Protein AF-A0A1R1XJG7-F1 (afdb_monomer)

Solvent-accessible surface area (backbone atoms only — not comparable to full-atom values): 16082 Å² total; per-residue (Å²): 128,77,65,51,42,82,40,39,43,68,28,51,77,74,82,40,76,72,52,66,33,75,44,81,33,85,86,29,31,82,26,24,38,35,36,64,48,82,86,56,93,70,64,61,72,58,58,50,48,56,51,53,63,62,53,57,92,59,62,64,49,80,49,76,39,79,87,79,37,31,41,36,39,38,34,81,43,54,69,57,28,50,52,47,72,68,55,89,46,70,56,94,90,40,74,60,72,57,26,41,27,36,50,60,50,99,48,54,45,58,39,33,34,59,52,47,79,98,55,55,71,67,61,48,52,52,50,51,50,66,65,45,49,84,51,18,55,69,76,44,32,31,32,31,29,38,76,89,48,103,44,67,53,56,41,62,28,39,32,35,35,29,45,75,43,85,83,60,81,75,70,63,52,47,86,51,97,95,44,74,39,57,44,46,44,90,88,58,74,81,75,69,96,80,70,77,73,85,60,86,84,76,97,71,81,80,49,71,66,56,53,50,52,51,34,37,76,69,66,75,39,50,74,63,59,51,63,68,42,53,63,63,62,76,65,50,78,94,78,77,88,75,82,73,86,80,80,90,84,84,88,84,89,84,90,77,86,85,85,89,131

Nearest PDB structures (foldseek):
  5wpa-assembly1_A  TM=3.027E-01  e=6.731E-06  Homo sapiens
  3h2u-assembly1_B  TM=3.556E-01  e=3.137E-04  Homo sapiens
  5ifm-assembly5_J  TM=2.755E-01  e=5.035E-05  Homo sapiens
  7uk1-assembly1_B  TM=2.821E-01  e=9.265E-05  Homo sapiens
  6wmz-assembly2_C  TM=2.688E-01  e=1.509E-04  Homo sapiens

Organism: NCBI:txid133412

Secondary structure (DSSP, 8-state):
--SEEEEE-TTTTTTSPPPPPEEEETT--TTEEEEESTT-SS-HHHHHHHHHHHHTT--EEEEEETTTTEEEEEES-HHHHHHHHHS-EEETTEEE-EEEEEE--TTEEEEEE---TTS-HHHHHHHHHHHHTTTEEEEEEEEEEESSSS-B-SS-EEEEEEESSTT-PPPSEEEETTEEEE-EETT-----S--S---SS---PPPHHHHHHHHHHTTSS-HHHHHTTHHHHHTS-S-----------------------

Structure (mmCIF, N/CA/C/O backbone):
data_AF-A0A1R1XJG7-F1
#
_entry.id   AF-A0A1R1XJG7-F1
#
loop_
_atom_site.group_PDB
_atom_site.id
_atom_site.type_symbol
_atom_site.label_atom_id
_atom_site.label_alt_id
_atom_site.label_comp_id
_atom_site.label_asym_id
_atom_site.label_entity_id
_atom_site.label_seq_id
_atom_site.pdbx_PDB_ins_code
_atom_site.Cartn_x
_atom_site.Cartn_y
_atom_site.Cartn_z
_atom_site.occupancy
_atom_site.B_iso_or_equiv
_atom_site.auth_seq_id
_atom_site.auth_comp_id
_atom_site.auth_asym_id
_atom_site.auth_atom_id
_atom_site.pdbx_PDB_model_num
ATOM 1 N N . MET A 1 1 ? -19.808 -7.585 -4.952 1.00 47.75 1 MET A N 1
ATOM 2 C CA . MET A 1 1 ? -18.637 -7.659 -4.048 1.00 47.75 1 MET A CA 1
ATOM 3 C C . MET A 1 1 ? -17.451 -7.839 -4.960 1.00 47.75 1 MET A C 1
ATOM 5 O O . MET A 1 1 ? -17.513 -8.750 -5.776 1.00 47.75 1 MET A O 1
ATOM 9 N N . THR A 1 2 ? -16.419 -7.008 -4.881 1.00 57.19 2 THR A N 1
ATOM 10 C CA . THR A 1 2 ? -15.159 -7.359 -5.540 1.00 57.19 2 THR A CA 1
ATOM 11 C C . THR A 1 2 ? -14.616 -8.609 -4.846 1.00 57.19 2 THR A C 1
ATOM 13 O O . THR A 1 2 ? -14.458 -8.623 -3.622 1.00 57.19 2 THR A O 1
ATOM 16 N N . GLN A 1 3 ? -14.399 -9.683 -5.611 1.00 69.38 3 GLN A N 1
ATOM 17 C CA . GLN A 1 3 ? -13.772 -10.914 -5.100 1.00 69.38 3 GLN A CA 1
ATOM 18 C C . GLN A 1 3 ? -12.303 -10.672 -4.717 1.00 69.38 3 GLN A C 1
ATOM 20 O O . GLN A 1 3 ? -11.722 -11.426 -3.944 1.00 69.38 3 GLN A O 1
ATOM 25 N N . TYR A 1 4 ? -11.738 -9.572 -5.213 1.00 72.81 4 TYR A N 1
ATOM 26 C CA . TYR A 1 4 ? -10.356 -9.165 -5.046 1.00 72.81 4 TYR A CA 1
ATOM 27 C C . TYR A 1 4 ? -10.216 -7.970 -4.092 1.00 72.81 4 TYR A C 1
ATOM 29 O O . TYR A 1 4 ? -11.130 -7.152 -3.953 1.00 72.81 4 TYR A O 1
ATOM 37 N N . ARG A 1 5 ? -9.052 -7.860 -3.450 1.00 74.06 5 ARG A N 1
ATOM 38 C CA . ARG A 1 5 ? -8.607 -6.718 -2.634 1.00 74.06 5 ARG A CA 1
ATOM 39 C C . ARG A 1 5 ? -7.145 -6.391 -2.932 1.00 74.06 5 ARG A C 1
ATOM 41 O O . ARG A 1 5 ? -6.390 -7.284 -3.304 1.00 74.06 5 ARG A O 1
ATOM 48 N N . ALA A 1 6 ? -6.732 -5.142 -2.741 1.00 77.50 6 ALA A N 1
ATOM 49 C CA . ALA A 1 6 ? -5.317 -4.784 -2.801 1.00 77.50 6 ALA A CA 1
ATOM 50 C C . ALA A 1 6 ? -4.585 -5.300 -1.551 1.00 77.50 6 ALA A C 1
ATOM 52 O O . ALA A 1 6 ? -5.068 -5.119 -0.433 1.00 77.50 6 ALA A O 1
ATOM 53 N N . VAL A 1 7 ? -3.422 -5.926 -1.729 1.00 78.94 7 VAL A N 1
ATOM 54 C CA . VAL A 1 7 ? -2.575 -6.420 -0.631 1.00 78.94 7 VAL A CA 1
ATOM 55 C C . VAL A 1 7 ? -1.125 -5.984 -0.825 1.00 78.94 7 VAL A C 1
ATOM 57 O O . VAL A 1 7 ? -0.628 -5.979 -1.950 1.00 78.94 7 VAL A O 1
ATOM 60 N N . SER A 1 8 ? -0.442 -5.636 0.271 1.00 80.12 8 SER A N 1
ATOM 61 C CA . SER A 1 8 ? 1.010 -5.416 0.275 1.00 80.12 8 SER A CA 1
ATOM 62 C C . SER A 1 8 ? 1.738 -6.756 0.144 1.00 80.12 8 SER A C 1
ATOM 64 O O . SER A 1 8 ? 1.454 -7.718 0.862 1.00 80.12 8 SER A O 1
ATOM 66 N N . LEU A 1 9 ? 2.680 -6.811 -0.793 1.00 79.12 9 LEU A N 1
ATOM 67 C CA . LEU A 1 9 ? 3.483 -7.983 -1.139 1.00 79.12 9 LEU A CA 1
ATOM 68 C C . LEU A 1 9 ? 4.908 -7.898 -0.588 1.00 79.12 9 LEU A C 1
ATOM 70 O O . LEU A 1 9 ? 5.552 -8.932 -0.411 1.00 79.12 9 LEU A O 1
ATOM 74 N N . LYS A 1 10 ? 5.377 -6.674 -0.297 1.00 66.75 10 LYS A N 1
ATOM 75 C CA . LYS A 1 10 ? 6.766 -6.334 0.057 1.00 66.75 10 LYS A CA 1
ATOM 76 C C . LYS A 1 10 ? 7.358 -7.241 1.139 1.00 66.75 10 LYS A C 1
ATOM 78 O O . LYS A 1 10 ? 8.515 -7.632 1.031 1.00 66.75 10 LYS A O 1
ATOM 83 N N . ASN A 1 11 ? 6.557 -7.604 2.141 1.00 55.06 11 ASN A N 1
ATOM 84 C CA . ASN A 1 11 ? 6.981 -8.510 3.207 1.00 55.06 11 ASN A CA 1
ATOM 85 C C . ASN A 1 11 ? 6.459 -9.945 3.028 1.00 55.06 11 ASN A C 1
ATOM 87 O O . ASN A 1 11 ? 7.150 -10.882 3.407 1.00 55.06 11 ASN A O 1
ATOM 91 N N . ASN A 1 12 ? 5.267 -10.133 2.451 1.00 50.31 12 ASN A N 1
ATOM 92 C CA . ASN A 1 12 ? 4.551 -11.417 2.467 1.00 50.31 12 ASN A CA 1
ATOM 93 C C . ASN A 1 12 ? 5.251 -12.520 1.646 1.00 50.31 12 ASN A C 1
ATOM 95 O O . ASN A 1 12 ? 5.187 -13.693 1.994 1.00 50.31 12 ASN A O 1
ATOM 99 N N . ILE A 1 13 ? 5.927 -12.145 0.556 1.00 50.38 13 ILE A N 1
ATOM 100 C CA . ILE A 1 13 ? 6.532 -13.103 -0.387 1.00 50.38 13 ILE A CA 1
ATOM 101 C C . ILE A 1 13 ? 8.044 -13.299 -0.155 1.00 50.38 13 ILE A C 1
ATOM 103 O O . ILE A 1 13 ? 8.590 -14.337 -0.511 1.00 50.38 13 ILE A O 1
ATOM 107 N N . LEU A 1 14 ? 8.710 -12.359 0.524 1.00 44.56 14 LEU A N 1
ATOM 108 C CA . LEU A 1 14 ? 10.146 -12.418 0.847 1.00 44.56 14 LEU A CA 1
ATOM 109 C C . LEU A 1 14 ? 10.426 -12.942 2.276 1.00 44.56 14 LEU A C 1
ATOM 111 O O . LEU A 1 14 ? 11.454 -12.621 2.868 1.00 44.56 14 LEU A O 1
ATOM 115 N N . GLY A 1 15 ? 9.505 -13.722 2.854 1.00 38.97 15 GLY A N 1
ATOM 116 C CA . GLY A 1 15 ? 9.664 -14.344 4.179 1.00 38.97 15 GLY A CA 1
ATOM 117 C C . GLY A 1 15 ? 9.476 -13.409 5.384 1.00 38.97 15 GLY A C 1
ATOM 118 O O . GLY A 1 15 ? 9.809 -13.778 6.509 1.00 38.97 15 GLY A O 1
ATOM 119 N N . GLY A 1 16 ? 8.947 -12.201 5.178 1.00 45.69 16 GLY A N 1
ATOM 120 C CA . GLY A 1 16 ? 8.631 -11.246 6.239 1.00 45.69 16 GLY A CA 1
ATOM 121 C C . GLY A 1 16 ? 7.201 -11.382 6.773 1.00 45.69 16 GLY A C 1
ATOM 122 O O . GLY A 1 16 ? 6.306 -11.935 6.136 1.00 45.69 16 GLY A O 1
ATOM 123 N N . LYS A 1 17 ? 6.945 -10.805 7.953 1.00 44.62 17 LYS A N 1
ATOM 124 C CA . LYS A 1 17 ? 5.584 -10.702 8.504 1.00 44.62 17 LYS A CA 1
ATOM 125 C C . LYS A 1 17 ? 4.739 -9.773 7.622 1.00 44.62 17 LYS A C 1
ATOM 127 O O . LYS A 1 17 ? 5.169 -8.651 7.343 1.00 44.62 17 LYS A O 1
ATOM 132 N N . GLN A 1 18 ? 3.547 -10.223 7.216 1.00 52.78 18 GLN A N 1
ATOM 133 C CA . GLN A 1 18 ? 2.627 -9.449 6.375 1.00 52.78 18 GLN A CA 1
ATOM 134 C C . GLN A 1 18 ? 2.410 -8.040 6.952 1.00 52.78 18 GLN A C 1
ATOM 136 O O . GLN A 1 18 ? 1.903 -7.881 8.063 1.00 52.78 18 GLN A O 1
ATOM 141 N N . SER A 1 19 ? 2.804 -7.025 6.186 1.00 58.09 19 SER A N 1
ATOM 142 C CA . SER A 1 19 ? 2.553 -5.618 6.486 1.00 58.09 19 SER A CA 1
ATOM 143 C C . SER A 1 19 ? 1.167 -5.193 6.018 1.00 58.09 19 SER A C 1
ATOM 145 O O . SER A 1 19 ? 0.644 -5.689 5.018 1.00 58.09 19 SER A O 1
ATOM 147 N N . SER A 1 20 ? 0.594 -4.222 6.722 1.00 65.38 20 SER A N 1
ATOM 148 C CA . SER A 1 20 ? -0.573 -3.473 6.265 1.00 65.38 20 SER A CA 1
ATOM 149 C C . SER A 1 20 ? -0.285 -2.806 4.917 1.00 65.38 20 SER A C 1
ATOM 151 O O . SER A 1 20 ? 0.846 -2.388 4.661 1.00 65.38 20 SER A O 1
ATOM 153 N N . LEU A 1 21 ? -1.309 -2.680 4.069 1.00 70.62 21 LEU A N 1
ATOM 154 C CA . LEU A 1 21 ? -1.214 -1.918 2.823 1.00 70.62 21 LEU A CA 1
ATOM 155 C C . LEU A 1 21 ? -0.798 -0.469 3.127 1.00 70.62 21 LEU A C 1
ATOM 157 O O . LEU A 1 21 ? -1.238 0.093 4.136 1.00 70.62 21 LEU A O 1
ATOM 161 N N . LYS A 1 22 ? 0.017 0.141 2.260 1.00 75.94 22 LYS A N 1
ATOM 162 C CA . LYS A 1 22 ? 0.316 1.577 2.324 1.00 75.94 22 LYS A CA 1
ATOM 163 C C . LYS A 1 22 ? -0.406 2.337 1.210 1.00 75.94 22 LYS A C 1
ATOM 165 O O . LYS A 1 22 ? -0.463 1.872 0.074 1.00 75.94 22 LYS A O 1
ATOM 170 N N . ARG A 1 23 ? -0.968 3.513 1.515 1.00 71.69 23 ARG A N 1
ATOM 171 C CA . ARG A 1 23 ? -1.661 4.375 0.531 1.00 71.69 23 ARG A CA 1
ATOM 172 C C . ARG A 1 23 ? -1.287 5.841 0.732 1.00 71.69 23 ARG A C 1
ATOM 174 O O . ARG A 1 23 ? -1.179 6.307 1.862 1.00 71.69 23 ARG A O 1
ATOM 181 N N . PHE A 1 24 ? -1.092 6.576 -0.356 1.00 62.91 24 PHE A N 1
ATOM 182 C CA . PHE A 1 24 ? -0.738 7.993 -0.283 1.00 62.91 24 PHE A CA 1
ATOM 183 C C . PHE A 1 24 ? -1.898 8.872 0.188 1.00 62.91 24 PHE A C 1
ATOM 185 O O . PHE A 1 24 ? -3.038 8.680 -0.233 1.00 62.91 24 PHE A O 1
ATOM 192 N N . CYS A 1 25 ? -1.583 9.867 1.017 1.00 61.53 25 CYS A N 1
ATOM 193 C CA . CYS A 1 25 ? -2.489 10.948 1.395 1.00 61.53 25 CYS A CA 1
ATOM 194 C C . CYS A 1 25 ? -1.700 12.262 1.528 1.00 61.53 25 CYS A C 1
ATOM 196 O O . CYS A 1 25 ? -0.564 12.260 2.005 1.00 61.53 25 CYS A O 1
ATOM 198 N N . VAL A 1 26 ? -2.301 13.390 1.132 1.00 55.50 26 VAL A N 1
ATOM 199 C CA . VAL A 1 26 ? -1.671 14.728 1.196 1.00 55.50 26 VAL A CA 1
ATOM 200 C C . VAL A 1 26 ? -1.239 15.075 2.627 1.00 55.50 26 VAL A C 1
ATOM 202 O O . VAL A 1 26 ? -0.172 15.643 2.832 1.00 55.50 26 VAL A O 1
ATOM 205 N N . ALA A 1 27 ? -2.025 14.653 3.620 1.00 59.62 27 ALA A N 1
ATOM 206 C CA . ALA A 1 27 ? -1.723 14.797 5.043 1.00 59.62 27 ALA A CA 1
ATOM 207 C C . ALA A 1 27 ? -1.231 13.486 5.694 1.00 59.62 27 ALA A C 1
ATOM 209 O O . ALA A 1 27 ? -1.393 13.310 6.896 1.00 59.62 27 ALA A O 1
ATOM 210 N N . GLY A 1 28 ? -0.702 12.532 4.917 1.00 69.50 28 GLY A N 1
ATOM 211 C CA . GLY A 1 28 ? -0.315 11.213 5.426 1.00 69.50 28 GLY A CA 1
ATOM 212 C C . GLY A 1 28 ? 0.767 11.258 6.516 1.00 69.50 28 GLY A C 1
ATOM 213 O O . GLY A 1 28 ? 1.610 12.152 6.538 1.00 69.50 28 GLY A O 1
ATOM 214 N N . SER A 1 29 ? 0.736 10.277 7.415 1.00 74.88 29 SER A N 1
ATOM 215 C CA . SER A 1 29 ? 1.657 10.114 8.551 1.00 74.88 29 SER A CA 1
ATOM 216 C C . SER A 1 29 ? 1.648 8.653 9.008 1.00 74.88 29 SER A C 1
ATOM 218 O O . SER A 1 29 ? 0.660 7.949 8.792 1.00 74.88 29 SER A O 1
ATOM 220 N N . ASP A 1 30 ? 2.693 8.207 9.710 1.00 80.19 30 ASP A N 1
ATOM 221 C CA . ASP A 1 30 ? 2.682 6.905 10.388 1.00 80.19 30 ASP A CA 1
ATOM 222 C C . ASP A 1 30 ? 1.598 6.824 11.489 1.00 80.19 30 ASP A C 1
ATOM 224 O O . ASP A 1 30 ? 1.134 5.727 11.798 1.00 80.19 30 ASP A O 1
ATOM 228 N N . GLN A 1 31 ? 1.153 7.976 12.014 1.00 84.00 31 GLN A N 1
ATOM 229 C CA . GLN A 1 31 ? 0.005 8.145 12.925 1.00 84.00 31 GLN A CA 1
ATOM 230 C C . GLN A 1 31 ? -1.371 8.045 12.239 1.00 84.00 31 GLN A C 1
ATOM 232 O O . GLN A 1 31 ? -2.395 7.961 12.920 1.00 84.00 31 GLN A O 1
ATOM 237 N N . ASN A 1 32 ? -1.413 8.090 10.904 1.00 86.62 32 ASN A N 1
ATOM 238 C CA . ASN A 1 32 ? -2.651 8.195 10.139 1.00 86.62 32 ASN A CA 1
ATOM 239 C C . ASN A 1 32 ? -3.026 6.844 9.523 1.00 86.62 32 ASN A C 1
ATOM 241 O O . ASN A 1 32 ? -2.311 6.294 8.676 1.00 86.62 32 ASN A O 1
ATOM 245 N N . VAL A 1 33 ? -4.206 6.360 9.895 1.00 87.94 33 VAL A N 1
ATOM 246 C CA . VAL A 1 33 ? -4.809 5.105 9.447 1.00 87.94 33 VAL A CA 1
ATOM 247 C C . VAL A 1 33 ? -5.988 5.403 8.528 1.00 87.94 33 VAL A C 1
ATOM 249 O O . VAL A 1 33 ? -6.828 6.243 8.840 1.00 87.94 33 VAL A O 1
ATOM 252 N N . GLY A 1 34 ? -6.058 4.720 7.388 1.00 89.44 34 GLY A N 1
ATOM 253 C CA . GLY A 1 34 ? -7.168 4.807 6.446 1.00 89.44 34 GLY A CA 1
ATOM 254 C C . GLY A 1 34 ? -8.048 3.559 6.456 1.00 89.44 34 GLY A C 1
ATOM 255 O O . GLY A 1 34 ? -7.571 2.432 6.613 1.00 89.44 34 GLY A O 1
ATOM 256 N N . ILE A 1 35 ? -9.345 3.786 6.262 1.00 90.50 35 ILE A N 1
ATOM 257 C CA . ILE A 1 35 ? -10.407 2.784 6.197 1.00 90.50 35 ILE A CA 1
ATOM 258 C C . ILE A 1 35 ? -11.151 3.022 4.885 1.00 90.50 35 ILE A C 1
ATOM 260 O O . ILE A 1 35 ? -11.902 3.988 4.762 1.00 90.50 35 ILE A O 1
ATOM 264 N N . ASP A 1 36 ? -10.936 2.155 3.898 1.00 87.88 36 ASP A N 1
ATOM 265 C CA . ASP A 1 36 ? -11.720 2.177 2.658 1.00 87.88 36 ASP A CA 1
ATOM 266 C C . ASP A 1 36 ? -13.160 1.738 2.978 1.00 87.88 36 ASP A C 1
ATOM 268 O O . ASP A 1 36 ? -13.350 0.800 3.754 1.00 87.88 36 ASP A O 1
ATOM 272 N N . TRP A 1 37 ? -14.177 2.398 2.429 1.00 86.12 37 TRP A N 1
ATOM 273 C CA . TRP A 1 37 ? -15.576 1.992 2.601 1.00 86.12 37 TRP A CA 1
ATOM 274 C C . TRP A 1 37 ? -15.999 0.951 1.555 1.00 86.12 37 TRP A C 1
ATOM 276 O O . TRP A 1 37 ? -16.905 0.161 1.808 1.00 86.12 37 TRP A O 1
ATOM 286 N N . GLY A 1 38 ? -15.317 0.884 0.404 1.00 82.00 38 GLY A N 1
ATOM 287 C CA . GLY A 1 38 ? -15.620 -0.031 -0.703 1.00 82.00 38 GLY A CA 1
ATOM 288 C C . GLY A 1 38 ? -15.361 -1.513 -0.400 1.00 82.00 38 GLY A C 1
ATOM 289 O O . GLY A 1 38 ? -15.790 -2.389 -1.156 1.00 82.00 38 GLY A O 1
ATOM 290 N N . GLN A 1 39 ? -14.699 -1.822 0.719 1.00 81.12 39 GLN A N 1
ATOM 291 C CA . GLN A 1 39 ? -14.614 -3.185 1.256 1.00 81.12 39 GLN A CA 1
ATOM 292 C C . GLN A 1 39 ? -15.930 -3.670 1.890 1.00 81.12 39 GLN A C 1
ATOM 294 O O . GLN A 1 39 ? -16.106 -4.884 2.017 1.00 81.12 39 GLN A O 1
ATOM 299 N N . PHE A 1 40 ? -16.862 -2.778 2.242 1.00 80.25 40 PHE A N 1
ATOM 300 C CA . PHE A 1 40 ? -18.118 -3.121 2.913 1.00 80.25 40 PHE A CA 1
ATOM 301 C C . PHE A 1 40 ? -19.314 -3.051 1.955 1.00 80.25 40 PHE A C 1
ATOM 303 O O . PHE A 1 40 ? -19.363 -2.231 1.041 1.00 80.25 40 PHE A O 1
ATOM 310 N N . LYS A 1 41 ? -20.312 -3.914 2.177 1.00 67.69 41 LYS A N 1
ATOM 311 C CA . LYS A 1 41 ? -21.647 -3.802 1.551 1.00 67.69 41 LYS A CA 1
ATOM 312 C C . LYS A 1 41 ? -22.691 -3.145 2.464 1.00 67.69 41 LYS A C 1
ATOM 314 O O . LYS A 1 41 ? -23.798 -2.881 2.005 1.00 67.69 41 LYS A O 1
ATOM 319 N N . GLY A 1 42 ? -22.371 -3.009 3.750 1.00 66.19 42 GLY A N 1
ATOM 320 C CA . GLY A 1 42 ? -23.316 -2.706 4.821 1.00 66.19 42 GLY A CA 1
ATOM 321 C C . GLY A 1 42 ? -23.207 -1.280 5.353 1.00 66.19 42 GLY A C 1
ATOM 322 O O . GLY A 1 42 ? -22.837 -0.343 4.644 1.00 66.19 42 GLY A O 1
ATOM 323 N N . ASN A 1 43 ? -23.546 -1.126 6.628 1.00 80.75 43 ASN A N 1
ATOM 324 C CA . ASN A 1 43 ? -23.676 0.160 7.295 1.00 80.75 43 ASN A CA 1
ATOM 325 C C . ASN A 1 43 ? -22.296 0.738 7.664 1.00 80.75 43 ASN A C 1
ATOM 327 O O . ASN A 1 43 ? -21.751 0.438 8.723 1.00 80.75 43 ASN A O 1
ATOM 331 N N . VAL A 1 44 ? -21.721 1.581 6.796 1.00 86.94 44 VAL A N 1
ATOM 332 C CA . VAL A 1 44 ? -20.415 2.238 7.024 1.00 86.94 44 VAL A CA 1
ATOM 333 C C . VAL A 1 44 ? -20.300 2.869 8.429 1.00 86.94 44 VAL A C 1
ATOM 335 O O . VAL A 1 44 ? -19.320 2.569 9.109 1.00 86.94 44 VAL A O 1
ATOM 338 N N . PRO A 1 45 ? -21.277 3.657 8.934 1.00 89.00 45 PRO A N 1
ATOM 339 C CA . PRO A 1 45 ? -21.310 4.114 10.328 1.00 89.00 45 PRO A CA 1
ATOM 340 C C . PRO A 1 45 ? -21.084 3.039 11.404 1.00 89.00 45 PRO A C 1
ATOM 342 O O . PRO A 1 45 ? -20.387 3.303 12.382 1.00 89.00 45 PRO A O 1
ATOM 345 N N . GLU A 1 46 ? -21.645 1.842 11.241 1.00 88.88 46 GLU A N 1
ATOM 346 C CA . GLU A 1 46 ? -21.529 0.739 12.205 1.00 88.88 46 GLU A CA 1
ATOM 347 C C . GLU A 1 46 ? -20.131 0.111 12.174 1.00 88.88 46 GLU A C 1
ATOM 349 O O . GLU A 1 46 ? -19.508 -0.097 13.217 1.00 88.88 46 GLU A O 1
ATOM 354 N N . VAL A 1 47 ? -19.583 -0.090 10.972 1.00 87.88 47 VAL A N 1
ATOM 355 C CA . VAL A 1 47 ? -18.205 -0.561 10.794 1.00 87.88 47 VAL A CA 1
ATOM 356 C C . VAL A 1 47 ? -17.207 0.436 11.381 1.00 87.88 47 VAL A C 1
ATOM 358 O O . VAL A 1 47 ? -16.293 0.057 12.114 1.00 87.88 47 VAL A O 1
ATOM 361 N N . LEU A 1 48 ? -17.404 1.730 11.115 1.00 90.12 48 LEU A N 1
ATOM 362 C CA . LEU A 1 48 ? -16.586 2.790 11.695 1.00 90.12 48 LEU A CA 1
ATOM 363 C C . LEU A 1 48 ? -16.720 2.829 13.225 1.00 90.12 48 LEU A C 1
ATOM 365 O O . LEU A 1 48 ? -15.712 2.995 13.905 1.00 90.12 48 LEU A O 1
ATOM 369 N N . HIS A 1 49 ? -17.913 2.597 13.785 1.00 89.31 49 HIS A N 1
ATOM 370 C CA . HIS A 1 49 ? -18.106 2.498 15.235 1.00 89.31 49 HIS A CA 1
ATOM 371 C C . HIS A 1 49 ? -17.286 1.356 15.864 1.00 89.31 49 HIS A C 1
ATOM 373 O O . HIS A 1 49 ? -16.677 1.561 16.916 1.00 89.31 49 HIS A O 1
ATOM 379 N N . LEU A 1 50 ? -17.184 0.192 15.208 1.00 90.25 50 LEU A N 1
ATOM 380 C CA . LEU A 1 50 ? -16.293 -0.892 15.647 1.00 90.25 50 LEU A CA 1
ATOM 381 C C . LEU A 1 50 ? -14.817 -0.472 15.630 1.00 90.25 50 LEU A C 1
ATOM 383 O O . LEU A 1 50 ? -14.089 -0.777 16.578 1.00 90.25 50 LEU A O 1
ATOM 387 N N . VAL A 1 51 ? -14.376 0.260 14.599 1.00 89.94 51 VAL A N 1
ATOM 388 C CA . VAL A 1 51 ? -13.002 0.783 14.540 1.00 89.94 51 VAL A CA 1
ATOM 389 C C . VAL A 1 51 ? -12.760 1.809 15.648 1.00 89.94 51 VAL A C 1
ATOM 391 O O . VAL A 1 51 ? -11.791 1.662 16.385 1.00 89.94 51 VAL A O 1
ATOM 394 N N . PHE A 1 52 ? -13.645 2.789 15.847 1.00 89.62 52 PHE A N 1
ATOM 395 C CA . PHE A 1 52 ? -13.498 3.794 16.910 1.00 89.62 52 PHE A CA 1
ATOM 396 C C . PHE A 1 52 ? -13.498 3.167 18.308 1.00 89.62 52 PHE A C 1
ATOM 398 O O . PHE A 1 52 ? -12.673 3.531 19.140 1.00 89.62 52 PHE A O 1
ATOM 405 N N . LYS A 1 53 ? -14.336 2.152 18.556 1.00 88.75 53 LYS A N 1
ATOM 406 C CA . LYS A 1 53 ? -14.295 1.366 19.799 1.00 88.75 53 LYS A CA 1
ATOM 407 C C . LYS A 1 53 ? -12.949 0.653 19.988 1.00 88.75 53 LYS A C 1
ATOM 409 O O . LYS A 1 53 ? -12.492 0.485 21.116 1.00 88.75 53 LYS A O 1
ATOM 414 N N . ALA A 1 54 ? -12.287 0.256 18.901 1.00 87.88 54 ALA A N 1
ATOM 415 C CA . ALA A 1 54 ? -10.949 -0.324 18.939 1.00 87.88 54 ALA A CA 1
ATOM 416 C C . ALA A 1 54 ? -9.818 0.710 19.114 1.00 87.88 54 ALA A C 1
ATOM 418 O O . ALA A 1 54 ? -8.720 0.301 19.504 1.00 87.88 54 ALA A O 1
ATOM 419 N N . VAL A 1 55 ? -10.064 2.006 18.886 1.00 84.06 55 VAL A N 1
ATOM 420 C CA . VAL A 1 55 ? -9.114 3.097 19.191 1.00 84.06 55 VAL A CA 1
ATOM 421 C C . VAL A 1 55 ? -8.990 3.343 20.707 1.00 84.06 55 VAL A C 1
ATOM 423 O O . VAL A 1 55 ? -7.968 3.855 21.147 1.00 84.06 55 VAL A O 1
ATOM 426 N N . SER A 1 56 ? -9.935 2.859 21.527 1.00 72.56 56 SER A N 1
ATOM 427 C CA . SER A 1 56 ? -9.945 3.071 22.989 1.00 72.56 56 SER A CA 1
ATOM 428 C C . SER A 1 56 ? -10.037 4.566 23.346 1.00 72.56 56 SER A C 1
ATOM 430 O O . SER A 1 56 ? -10.537 5.358 22.551 1.00 72.56 56 SER A O 1
ATOM 432 N N . ASP A 1 57 ? -9.562 4.956 24.532 1.00 80.69 57 ASP A N 1
ATOM 433 C CA . ASP A 1 57 ? -9.547 6.340 25.024 1.00 80.69 57 ASP A CA 1
ATOM 434 C C . ASP A 1 57 ? -8.449 7.217 24.381 1.00 80.69 57 ASP A C 1
ATOM 436 O O . ASP A 1 57 ? -8.217 8.343 24.824 1.00 80.69 57 ASP A O 1
ATOM 440 N N . SER A 1 58 ? -7.739 6.718 23.360 1.00 85.88 58 SER A N 1
ATOM 441 C CA . SER A 1 58 ? -6.716 7.489 22.648 1.00 85.88 58 SER A CA 1
ATOM 442 C C . SER A 1 58 ? -7.337 8.702 21.955 1.00 85.88 58 SER A C 1
ATOM 444 O O . SER A 1 58 ? -8.379 8.606 21.306 1.00 85.88 58 SER A O 1
ATOM 446 N N . ILE A 1 59 ? -6.664 9.849 22.036 1.00 85.81 59 ILE A N 1
ATOM 447 C CA . ILE A 1 59 ? -7.083 11.063 21.332 1.00 85.81 59 ILE A CA 1
ATOM 448 C C . ILE A 1 59 ? -6.798 10.882 19.836 1.00 85.81 59 ILE A C 1
ATOM 450 O O . ILE A 1 59 ? -5.6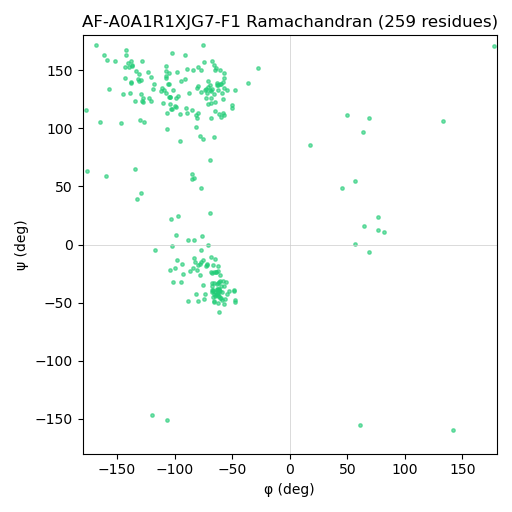72 10.576 19.432 1.00 85.81 59 ILE A O 1
ATOM 454 N N . TYR A 1 60 ? -7.824 11.079 19.008 1.00 90.12 60 TYR A N 1
ATOM 455 C CA . TYR A 1 60 ? -7.708 11.040 17.554 1.00 90.12 60 TYR A CA 1
ATOM 456 C C . TYR A 1 60 ? -8.560 12.118 16.885 1.00 90.12 60 TYR A C 1
ATOM 458 O O . TYR A 1 60 ? -9.576 12.564 17.419 1.00 90.12 60 TYR A O 1
ATOM 466 N N . THR A 1 61 ? -8.168 12.500 15.672 1.00 89.69 61 THR A N 1
ATOM 467 C CA . THR A 1 61 ? -9.013 13.279 14.757 1.00 89.69 61 THR A CA 1
ATOM 468 C C . THR A 1 61 ? -9.494 12.394 13.609 1.00 89.69 61 THR A C 1
ATOM 470 O O . THR A 1 61 ? -8.826 11.433 13.222 1.00 89.69 61 THR A O 1
ATOM 473 N N . ARG A 1 62 ? -10.686 12.692 13.085 1.00 90.81 62 ARG A N 1
ATOM 474 C CA . ARG A 1 62 ? -11.332 11.961 11.987 1.00 90.81 62 ARG A CA 1
ATOM 475 C C . ARG A 1 62 ? -11.520 12.886 10.791 1.00 90.81 62 ARG A C 1
ATOM 477 O O . ARG A 1 62 ? -11.972 14.016 10.958 1.00 90.81 62 ARG A O 1
ATOM 484 N N . TYR A 1 63 ? -11.255 12.375 9.595 1.00 89.31 63 TYR A N 1
ATOM 485 C CA . TYR A 1 63 ? -11.567 13.040 8.334 1.00 89.31 63 TYR A CA 1
ATOM 486 C C . TYR A 1 63 ? -12.216 12.048 7.362 1.00 89.31 63 TYR A C 1
ATOM 488 O O . TYR A 1 63 ? -11.635 11.008 7.064 1.00 89.31 63 TYR A O 1
ATOM 496 N N . ASP A 1 64 ? -13.415 12.363 6.871 1.00 89.62 64 ASP A N 1
ATOM 497 C CA . ASP A 1 64 ? -14.138 11.531 5.904 1.00 89.62 64 ASP A CA 1
ATOM 498 C C . ASP A 1 64 ? -14.025 12.123 4.494 1.00 89.62 64 ASP A C 1
ATOM 500 O O . ASP A 1 64 ? -14.539 13.208 4.212 1.00 89.62 64 ASP A O 1
ATOM 504 N N . ASP A 1 65 ? -13.390 11.383 3.590 1.00 86.75 65 ASP A N 1
ATOM 505 C CA . ASP A 1 65 ? -13.337 11.686 2.165 1.00 86.75 65 ASP A CA 1
ATOM 506 C C . ASP A 1 65 ? -14.437 10.907 1.430 1.00 86.75 65 ASP A C 1
ATOM 508 O O . ASP A 1 65 ? -14.248 9.790 0.939 1.00 86.75 65 ASP A O 1
ATOM 512 N N . TYR A 1 66 ? -15.611 11.534 1.335 1.00 84.12 66 TYR A N 1
ATOM 513 C CA . TYR A 1 66 ? -16.775 11.008 0.616 1.00 84.12 66 TYR A CA 1
ATOM 514 C C . TYR A 1 66 ? -16.542 10.829 -0.895 1.00 84.12 66 TYR A C 1
ATOM 516 O O . TYR A 1 66 ? -17.290 10.096 -1.537 1.00 84.12 66 TYR A O 1
ATOM 524 N N . ARG A 1 67 ? -15.529 11.481 -1.490 1.00 79.88 67 ARG A N 1
ATOM 525 C CA . ARG A 1 67 ? -15.175 11.281 -2.907 1.00 79.88 67 ARG A CA 1
ATOM 526 C C . ARG A 1 67 ? -14.323 10.031 -3.093 1.00 79.88 67 ARG A C 1
ATOM 528 O O . ARG A 1 67 ? -14.559 9.277 -4.033 1.00 79.88 67 ARG A O 1
ATOM 535 N N . ALA A 1 68 ? -13.356 9.811 -2.206 1.00 77.44 68 ALA A N 1
ATOM 536 C CA . ALA A 1 68 ? -12.534 8.604 -2.200 1.00 77.44 68 ALA A CA 1
ATOM 537 C C . ALA A 1 68 ? -13.264 7.381 -1.614 1.00 77.44 68 ALA A C 1
ATOM 539 O O . ALA A 1 68 ? -12.800 6.263 -1.822 1.00 77.44 68 ALA A O 1
ATOM 540 N N . ASN A 1 69 ? -14.388 7.589 -0.914 1.00 87.75 69 ASN A N 1
ATOM 541 C CA . ASN A 1 69 ? -15.062 6.606 -0.060 1.00 87.75 69 ASN A CA 1
ATOM 542 C C . ASN A 1 69 ? -14.121 6.067 1.030 1.00 87.75 69 ASN A C 1
ATOM 544 O O . ASN A 1 69 ? -13.896 4.862 1.133 1.00 87.75 69 ASN A O 1
ATOM 548 N N . VAL A 1 70 ? -13.522 6.971 1.812 1.00 87.69 70 VAL A N 1
ATOM 549 C CA . VAL A 1 70 ? -12.517 6.647 2.836 1.00 87.69 70 VAL A CA 1
ATOM 550 C C . VAL A 1 70 ? -12.751 7.451 4.112 1.00 87.69 70 VAL A C 1
ATOM 552 O O . VAL A 1 70 ? -12.940 8.662 4.052 1.00 87.69 70 VAL A O 1
ATOM 555 N N . THR A 1 71 ? -12.600 6.812 5.274 1.00 90.75 71 THR A N 1
ATOM 556 C CA . THR A 1 71 ? -12.359 7.514 6.547 1.00 90.75 71 THR A CA 1
ATOM 557 C C . THR A 1 71 ? -10.881 7.438 6.906 1.00 90.75 71 THR A C 1
ATOM 559 O O . THR A 1 71 ? -10.285 6.363 6.891 1.00 90.75 71 THR A O 1
ATOM 562 N N . TYR A 1 72 ? -10.304 8.573 7.281 1.00 90.06 72 TYR A N 1
ATOM 563 C CA . TYR A 1 72 ? -8.977 8.687 7.869 1.00 90.06 72 TYR A CA 1
ATOM 564 C C . TYR A 1 72 ? -9.092 8.965 9.372 1.00 90.06 72 TYR A C 1
ATOM 566 O O . TYR A 1 72 ? -9.916 9.777 9.801 1.00 90.06 72 TYR A O 1
ATOM 574 N N . ILE A 1 73 ? -8.246 8.304 10.158 1.00 91.44 73 ILE A N 1
ATOM 575 C CA . ILE A 1 73 ? -8.067 8.506 11.597 1.00 91.44 73 ILE A CA 1
ATOM 576 C C . ILE A 1 73 ? -6.611 8.905 11.829 1.00 91.44 73 ILE A C 1
ATOM 578 O O . ILE A 1 73 ? -5.711 8.150 11.470 1.00 91.44 73 ILE A O 1
ATOM 582 N N . THR A 1 74 ? -6.382 10.053 12.456 1.00 89.94 74 THR A N 1
ATOM 583 C CA . THR A 1 74 ? -5.057 10.510 12.900 1.00 89.94 74 THR A CA 1
ATOM 584 C C . THR A 1 74 ? -4.989 10.384 14.411 1.00 89.94 74 THR A C 1
ATOM 586 O O . THR A 1 74 ? -5.719 11.097 15.101 1.00 89.94 74 THR A O 1
ATOM 589 N N . LEU A 1 75 ? -4.146 9.490 14.926 1.00 90.31 75 LEU A N 1
ATOM 590 C CA . LEU A 1 75 ? -3.951 9.306 16.367 1.00 90.31 75 LEU A CA 1
ATOM 591 C C . LEU A 1 75 ? -2.810 10.194 16.873 1.00 90.31 75 LEU A C 1
ATOM 593 O O . LEU A 1 75 ? -1.796 10.344 16.198 1.00 90.31 75 LEU A O 1
ATOM 597 N N . ASP A 1 76 ? -2.949 10.744 18.078 1.00 86.31 76 ASP A N 1
ATOM 598 C CA . ASP A 1 76 ? -1.924 11.625 18.658 1.00 86.31 76 ASP A CA 1
ATOM 599 C C . ASP A 1 76 ? -0.602 10.871 18.937 1.00 86.31 76 ASP A C 1
ATOM 601 O O . ASP A 1 76 ? 0.491 11.391 18.719 1.00 86.31 76 ASP A O 1
ATOM 605 N N . ASN A 1 77 ? -0.682 9.584 19.300 1.00 86.56 77 ASN A N 1
ATOM 606 C CA . ASN A 1 77 ? 0.477 8.722 19.549 1.00 86.56 77 ASN A CA 1
ATOM 607 C C . ASN A 1 77 ? 0.690 7.675 18.433 1.00 86.56 77 ASN A C 1
ATOM 609 O O . ASN A 1 77 ? -0.212 6.910 18.082 1.00 86.56 77 ASN A O 1
ATOM 613 N N . LEU A 1 78 ? 1.928 7.578 17.936 1.00 86.81 78 LEU A N 1
ATOM 614 C CA . LEU A 1 78 ? 2.370 6.557 16.979 1.00 86.81 78 LEU A CA 1
ATOM 615 C C . LEU A 1 78 ? 2.253 5.127 17.539 1.00 86.81 78 LEU A C 1
ATOM 617 O O . LEU A 1 78 ? 1.959 4.195 16.791 1.00 86.81 78 LEU A O 1
ATOM 621 N N . GLU A 1 79 ? 2.431 4.943 18.849 1.00 87.06 79 GLU A N 1
ATOM 622 C CA . GLU A 1 79 ? 2.244 3.643 19.502 1.00 87.06 79 GLU A CA 1
ATOM 623 C C . GLU A 1 79 ? 0.787 3.165 19.399 1.00 87.06 79 GLU A C 1
ATOM 625 O O . GLU A 1 79 ? 0.532 1.986 19.152 1.00 87.06 79 GLU A O 1
ATOM 630 N N . ASP A 1 80 ? -0.179 4.078 19.518 1.00 88.50 80 ASP A N 1
ATOM 631 C CA . ASP A 1 80 ? -1.602 3.749 19.437 1.00 88.50 80 ASP A CA 1
ATOM 632 C C . ASP A 1 80 ? -2.041 3.490 17.995 1.00 88.50 80 ASP A C 1
ATOM 634 O O . ASP A 1 80 ? -2.827 2.571 17.746 1.00 88.50 80 ASP A O 1
ATOM 638 N N . ALA A 1 81 ? -1.460 4.205 17.025 1.00 87.62 81 ALA A N 1
ATOM 639 C CA . ALA A 1 81 ? -1.612 3.873 15.612 1.00 87.62 81 ALA A CA 1
ATOM 640 C C . ALA A 1 81 ? -1.083 2.457 15.318 1.00 87.62 81 ALA A C 1
ATOM 642 O O . ALA A 1 81 ? -1.783 1.650 14.703 1.00 87.62 81 ALA A O 1
ATOM 643 N N . ALA A 1 82 ? 0.099 2.096 15.830 1.00 86.81 82 ALA A N 1
ATOM 644 C CA . ALA A 1 82 ? 0.647 0.746 15.694 1.00 86.81 82 ALA A CA 1
ATOM 645 C C . ALA A 1 82 ? -0.235 -0.322 16.376 1.00 86.81 82 ALA A C 1
ATOM 647 O O . ALA A 1 82 ? -0.496 -1.372 15.778 1.00 86.81 82 ALA A O 1
ATOM 648 N N . LYS A 1 83 ? -0.758 -0.050 17.583 1.00 89.25 83 LYS A N 1
ATOM 649 C CA . LYS A 1 83 ? -1.734 -0.922 18.266 1.00 89.25 83 LYS A CA 1
ATOM 650 C C . LYS A 1 83 ? -2.969 -1.142 17.396 1.00 89.25 83 LYS A C 1
ATOM 652 O O . LYS A 1 83 ? -3.322 -2.298 17.163 1.00 89.25 83 LYS A O 1
ATOM 657 N N . LEU A 1 84 ? -3.593 -0.077 16.882 1.00 88.94 84 LEU A N 1
ATOM 658 C CA . LEU A 1 84 ? -4.778 -0.158 16.022 1.00 88.94 84 LEU A CA 1
ATOM 659 C C . LEU A 1 84 ? -4.503 -0.984 14.758 1.00 88.94 84 LEU A C 1
ATOM 661 O O . LEU A 1 84 ? -5.251 -1.912 14.465 1.00 88.94 84 LEU A O 1
ATOM 665 N N . MET A 1 85 ? -3.392 -0.714 14.067 1.00 87.25 85 MET A N 1
ATOM 666 C CA . MET A 1 85 ? -2.982 -1.438 12.857 1.00 87.25 85 MET A CA 1
ATOM 667 C C . MET A 1 85 ? -2.677 -2.925 13.103 1.00 87.25 85 MET A C 1
ATOM 669 O O . MET A 1 85 ? -2.758 -3.727 12.171 1.00 87.25 85 MET A O 1
ATOM 673 N N . SER A 1 86 ? -2.335 -3.309 14.338 1.00 85.94 86 SER A N 1
ATOM 674 C CA . SER A 1 86 ? -2.118 -4.710 14.722 1.00 85.94 86 SER A CA 1
ATOM 675 C C . SER A 1 86 ? -3.401 -5.468 15.094 1.00 85.94 86 SER A C 1
ATOM 677 O O . SER A 1 86 ? -3.406 -6.703 15.063 1.00 85.94 86 SER A O 1
ATOM 679 N N . LYS A 1 87 ? -4.493 -4.765 15.434 1.00 87.94 87 LYS A N 1
ATOM 680 C CA . LYS A 1 87 ? -5.767 -5.395 15.805 1.00 87.94 87 LYS A CA 1
ATOM 681 C C . LYS A 1 87 ? -6.426 -6.016 14.574 1.00 87.94 87 LYS A C 1
ATOM 683 O O . LYS A 1 87 ? -6.530 -5.401 13.516 1.00 87.94 87 LYS A O 1
ATOM 688 N N . THR A 1 88 ? -6.929 -7.238 14.729 1.00 87.75 88 THR A N 1
ATOM 689 C CA . THR A 1 88 ? -7.833 -7.836 13.740 1.00 87.75 88 THR A CA 1
ATOM 690 C C . THR A 1 88 ? -9.256 -7.463 14.121 1.00 87.75 88 THR A C 1
ATOM 692 O O . THR A 1 88 ? -9.742 -7.882 15.167 1.00 87.75 88 THR A O 1
ATOM 695 N N . LEU A 1 89 ? -9.894 -6.647 13.285 1.00 89.19 89 LEU A N 1
ATOM 696 C CA . LEU A 1 89 ? -11.284 -6.227 13.435 1.00 89.19 89 LEU A CA 1
ATOM 697 C C . LEU A 1 89 ? -12.134 -6.936 12.378 1.00 89.19 89 LEU A C 1
ATOM 699 O O . LEU A 1 89 ? -11.673 -7.145 11.252 1.00 89.19 89 LEU A O 1
ATOM 703 N N . THR A 1 90 ? -13.361 -7.308 12.733 1.00 88.88 90 THR A N 1
ATOM 704 C CA . THR A 1 90 ? -14.297 -8.027 11.860 1.00 88.88 90 THR A CA 1
ATOM 705 C C . THR A 1 90 ? -15.691 -7.403 11.913 1.00 88.88 90 THR A C 1
ATOM 707 O O . THR A 1 90 ? -16.092 -6.848 12.934 1.00 88.88 90 THR A O 1
ATOM 710 N N . TYR A 1 91 ? -16.417 -7.497 10.801 1.00 86.62 91 TYR A N 1
ATOM 711 C CA . TYR A 1 91 ? -17.826 -7.129 10.647 1.00 86.62 91 TYR A CA 1
ATOM 712 C C . TYR A 1 91 ? -18.464 -8.118 9.667 1.00 86.62 91 TYR A C 1
ATOM 714 O O . TYR A 1 91 ? -17.881 -8.360 8.610 1.00 86.62 91 TYR A O 1
ATOM 722 N N . ASP A 1 92 ? -19.604 -8.717 10.023 1.00 84.12 92 ASP A N 1
ATOM 723 C CA . ASP A 1 92 ? -20.248 -9.812 9.272 1.00 84.12 92 ASP A CA 1
ATOM 724 C C . ASP A 1 92 ? -19.254 -10.910 8.832 1.00 84.12 92 ASP A C 1
ATOM 726 O O . ASP A 1 92 ? -19.157 -11.260 7.655 1.00 84.12 92 ASP A O 1
ATOM 730 N N . ASP A 1 93 ? -18.428 -11.378 9.778 1.00 81.50 93 ASP A N 1
ATOM 731 C CA . ASP A 1 93 ? -17.310 -12.326 9.592 1.00 81.50 93 ASP A CA 1
ATOM 732 C C . ASP A 1 93 ? -16.227 -11.911 8.568 1.00 81.50 93 ASP A C 1
ATOM 734 O O . ASP A 1 93 ? -15.216 -12.598 8.394 1.00 81.50 93 ASP A O 1
ATOM 738 N N . GLN A 1 94 ? -16.356 -10.741 7.938 1.00 80.19 94 GLN A N 1
ATOM 739 C CA . GLN A 1 94 ? -15.352 -10.170 7.053 1.00 80.19 94 GLN A CA 1
ATOM 740 C C . GLN A 1 94 ? -14.339 -9.350 7.861 1.00 80.19 94 GLN A C 1
ATOM 742 O O . GLN A 1 94 ? -14.701 -8.468 8.642 1.00 80.19 94 GLN A O 1
ATOM 747 N N . LYS A 1 95 ? -13.042 -9.590 7.640 1.00 85.69 95 LYS A N 1
ATOM 748 C CA . LYS A 1 95 ? -11.986 -8.730 8.189 1.00 85.69 95 LYS A CA 1
ATOM 749 C C . LYS A 1 95 ? -12.112 -7.307 7.629 1.00 85.69 95 LYS A C 1
ATOM 751 O O . LYS A 1 95 ? -12.225 -7.122 6.418 1.00 85.69 95 LYS A O 1
ATOM 756 N N . ILE A 1 96 ? -12.027 -6.324 8.521 1.00 87.44 96 ILE A N 1
ATOM 757 C CA . ILE A 1 96 ? -11.832 -4.912 8.195 1.00 87.44 96 ILE A CA 1
ATOM 758 C C . ILE A 1 96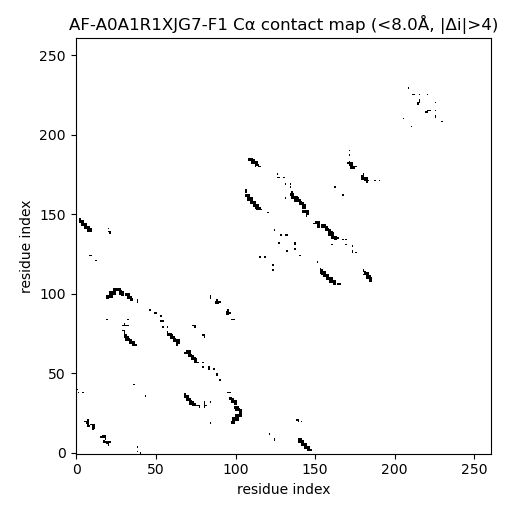 ? -10.343 -4.716 7.893 1.00 87.44 96 ILE A C 1
ATOM 760 O O . ILE A 1 96 ? -9.494 -4.861 8.779 1.00 87.44 96 ILE A O 1
ATOM 764 N N . ASP A 1 97 ? -10.014 -4.410 6.641 1.00 85.19 97 ASP A N 1
ATOM 765 C CA . ASP A 1 97 ? -8.648 -4.089 6.245 1.00 85.19 97 ASP A CA 1
ATOM 766 C C . ASP A 1 97 ? -8.379 -2.597 6.515 1.00 85.19 97 ASP A C 1
ATOM 768 O O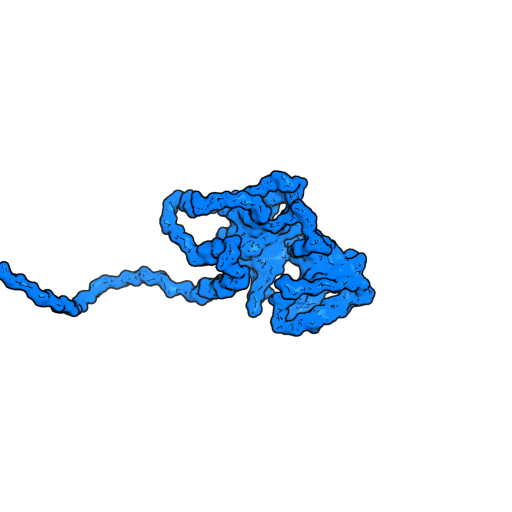 . ASP A 1 97 ? -9.002 -1.705 5.932 1.00 85.19 97 ASP A O 1
ATOM 772 N N . LEU A 1 98 ? -7.441 -2.342 7.431 1.00 89.06 98 LEU A N 1
ATOM 773 C CA . LEU A 1 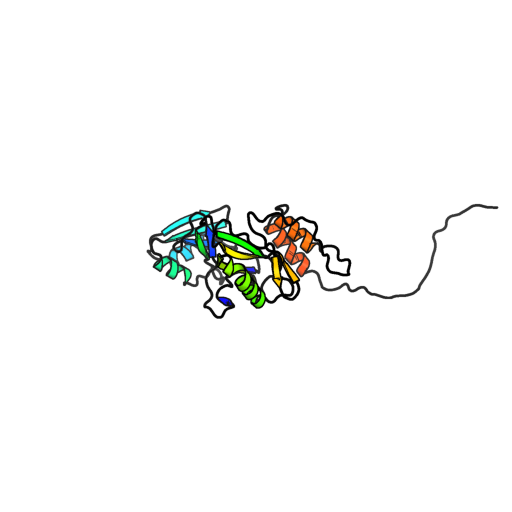98 ? -6.876 -1.024 7.719 1.00 89.06 98 LEU A CA 1
ATOM 774 C C . LEU A 1 98 ? -5.588 -0.839 6.911 1.00 89.06 98 LEU A C 1
ATOM 776 O O . LEU A 1 98 ? -4.776 -1.767 6.812 1.00 89.06 98 LEU A O 1
ATOM 780 N N . TYR A 1 99 ? -5.362 0.360 6.378 1.00 84.38 99 TYR A N 1
ATOM 781 C CA . TYR A 1 99 ? -4.119 0.704 5.687 1.00 84.38 99 TYR A CA 1
ATOM 782 C C . TYR A 1 99 ? -3.410 1.875 6.360 1.00 84.38 99 TYR A C 1
ATOM 784 O O . TYR A 1 99 ? -4.040 2.807 6.856 1.00 84.38 99 TYR A O 1
ATOM 792 N N . GLN A 1 100 ? -2.080 1.837 6.367 1.00 82.50 100 GLN A N 1
ATOM 793 C CA . GLN A 1 100 ? -1.288 2.955 6.864 1.00 82.50 100 GLN A CA 1
ATOM 794 C C . GLN A 1 100 ? -1.201 4.011 5.760 1.00 82.50 100 GLN A C 1
ATOM 796 O O . GLN A 1 100 ? -0.959 3.678 4.594 1.00 82.50 100 GLN A O 1
ATOM 801 N N . THR A 1 101 ? -1.393 5.284 6.091 1.00 78.31 101 THR A N 1
ATOM 802 C CA . THR A 1 101 ? -1.137 6.331 5.099 1.00 78.31 101 THR A CA 1
ATOM 803 C C . THR A 1 101 ? 0.357 6.629 4.998 1.00 78.31 101 THR A C 1
ATOM 805 O O . THR A 1 101 ? 1.110 6.461 5.952 1.00 78.31 101 THR A O 1
ATOM 808 N N . VAL A 1 102 ? 0.791 7.088 3.830 1.00 69.81 102 VAL A N 1
ATOM 809 C CA . VAL A 1 102 ? 2.133 7.639 3.620 1.00 69.81 102 VAL A CA 1
ATOM 810 C C . VAL A 1 102 ? 1.969 9.081 3.176 1.00 69.81 102 VAL A C 1
ATOM 812 O O . VAL A 1 102 ? 1.129 9.370 2.315 1.00 69.81 102 VAL A O 1
ATOM 815 N N . LYS A 1 103 ? 2.750 9.983 3.775 1.00 68.94 103 LYS A N 1
ATOM 816 C CA . LYS A 1 103 ? 2.788 11.388 3.377 1.00 68.94 103 LYS A CA 1
ATOM 817 C C . LYS A 1 103 ? 3.162 11.491 1.902 1.00 68.94 103 LYS A C 1
ATOM 819 O O . LYS A 1 103 ? 4.099 10.831 1.458 1.00 68.94 103 LYS A O 1
ATOM 824 N N . ILE A 1 104 ? 2.447 12.319 1.150 1.00 61.72 104 ILE A N 1
ATOM 825 C CA . ILE A 1 104 ? 2.912 12.737 -0.174 1.00 61.72 104 ILE A CA 1
ATOM 826 C C . ILE A 1 104 ? 4.028 13.762 0.051 1.00 61.72 104 ILE A C 1
ATOM 828 O O . ILE A 1 104 ? 3.771 14.951 0.216 1.00 61.72 104 ILE A O 1
ATOM 832 N N . GLU A 1 105 ? 5.266 13.277 0.121 1.00 59.44 105 GLU A N 1
ATOM 833 C CA . GLU A 1 105 ? 6.448 14.088 -0.179 1.00 59.44 105 GLU A CA 1
ATOM 834 C C . GLU A 1 105 ? 6.566 14.208 -1.711 1.00 59.44 105 GLU A C 1
ATOM 836 O O . GLU A 1 105 ? 6.112 13.324 -2.444 1.00 59.44 105 GLU A O 1
ATOM 841 N N . GLU A 1 106 ? 7.122 15.314 -2.214 1.00 57.78 106 GLU A N 1
ATOM 842 C CA . GLU A 1 106 ? 7.122 15.648 -3.654 1.00 57.78 106 GLU A CA 1
ATOM 843 C C . GLU A 1 106 ? 7.925 14.658 -4.525 1.00 57.78 106 GLU A C 1
ATOM 845 O O . GLU A 1 106 ? 7.801 14.659 -5.749 1.00 57.78 106 GLU A O 1
ATOM 850 N N . ASP A 1 107 ? 8.716 13.785 -3.897 1.00 68.50 107 ASP A N 1
ATOM 851 C CA . ASP A 1 107 ? 9.585 12.782 -4.513 1.00 68.50 107 ASP A CA 1
ATOM 852 C C . ASP A 1 107 ? 9.028 11.342 -4.485 1.00 68.50 107 ASP A C 1
ATOM 854 O O . ASP A 1 107 ? 9.672 10.435 -5.029 1.00 68.50 107 ASP A O 1
ATOM 858 N N . ILE A 1 108 ? 7.846 11.107 -3.890 1.00 77.06 108 ILE A N 1
ATOM 859 C CA . ILE A 1 108 ? 7.212 9.779 -3.865 1.00 77.06 108 ILE A CA 1
ATOM 860 C C . ILE A 1 108 ? 6.130 9.644 -4.939 1.00 77.06 108 ILE A C 1
ATOM 862 O O . ILE A 1 108 ? 5.174 10.413 -5.021 1.00 77.06 108 ILE A O 1
ATOM 866 N N . MET A 1 109 ? 6.259 8.600 -5.755 1.00 83.75 109 MET A N 1
ATOM 867 C CA . MET A 1 109 ? 5.425 8.345 -6.925 1.00 83.75 109 MET A CA 1
ATOM 868 C C . MET A 1 109 ? 4.840 6.931 -6.931 1.00 83.75 109 MET A C 1
ATOM 870 O O . MET A 1 109 ? 5.358 6.004 -6.307 1.00 83.75 109 MET A O 1
ATOM 874 N N . THR A 1 110 ? 3.748 6.762 -7.679 1.00 86.25 110 THR A N 1
ATOM 875 C CA . THR A 1 110 ? 3.166 5.446 -7.976 1.00 86.25 110 THR A CA 1
ATOM 876 C C . THR A 1 110 ? 3.610 4.999 -9.364 1.00 86.25 110 THR A C 1
ATOM 878 O O . THR A 1 110 ? 3.296 5.658 -10.357 1.00 86.25 110 THR A O 1
ATOM 881 N N . VAL A 1 111 ? 4.313 3.871 -9.423 1.00 88.19 111 VAL A N 1
ATOM 882 C CA . VAL A 1 111 ? 4.665 3.163 -10.656 1.00 88.19 111 VAL A CA 1
ATOM 883 C C . VAL A 1 111 ? 3.671 2.016 -10.832 1.00 88.19 111 VAL A C 1
ATOM 885 O O . VAL A 1 111 ? 3.559 1.136 -9.982 1.00 88.19 111 VAL A O 1
ATOM 888 N N . ASN A 1 112 ? 2.915 2.043 -11.923 1.00 86.88 112 ASN A N 1
ATOM 889 C CA . ASN A 1 112 ? 1.897 1.056 -12.256 1.00 86.88 112 ASN A CA 1
ATOM 890 C C . ASN A 1 112 ? 2.491 0.035 -13.226 1.00 86.88 112 ASN A C 1
ATOM 892 O O . ASN A 1 112 ? 3.008 0.410 -14.279 1.00 86.88 112 ASN A O 1
ATOM 896 N N . ILE A 1 113 ? 2.365 -1.243 -12.890 1.00 87.00 113 ILE A N 1
ATOM 897 C CA . ILE A 1 113 ? 2.724 -2.379 -13.736 1.00 87.00 113 ILE A CA 1
ATOM 898 C C . ILE A 1 113 ? 1.390 -2.970 -14.202 1.00 87.00 113 ILE A C 1
ATOM 900 O O . ILE A 1 113 ? 0.691 -3.624 -13.421 1.00 87.00 113 ILE A O 1
ATOM 904 N N . PRO A 1 114 ? 0.942 -2.653 -15.429 1.00 77.62 114 PRO A N 1
ATOM 905 C CA . PRO A 1 114 ? -0.439 -2.879 -15.816 1.00 77.62 114 PRO A CA 1
ATOM 906 C C . PRO A 1 114 ? -0.696 -4.325 -16.218 1.00 77.62 114 PRO A C 1
ATOM 908 O O . PRO A 1 114 ? -1.854 -4.715 -16.206 1.00 77.62 114 PRO A O 1
ATOM 911 N N . ASN A 1 115 ? 0.341 -5.075 -16.599 1.00 79.94 115 ASN A N 1
ATOM 912 C CA . ASN A 1 115 ? 0.288 -6.478 -16.983 1.00 79.94 115 ASN A CA 1
ATOM 913 C C . ASN A 1 115 ? 1.675 -7.118 -16.792 1.00 79.94 115 ASN A C 1
ATOM 915 O O . ASN A 1 115 ? 2.662 -6.541 -17.245 1.00 79.94 115 ASN A O 1
ATOM 919 N N . PHE A 1 116 ? 1.733 -8.298 -16.174 1.00 75.50 116 PHE A N 1
ATOM 920 C CA . PHE A 1 116 ? 2.918 -9.162 -16.099 1.00 75.50 116 PHE A CA 1
ATOM 921 C C . PHE A 1 116 ? 2.596 -10.632 -16.443 1.00 75.50 116 PHE A C 1
ATOM 923 O O . PHE A 1 116 ? 3.093 -11.552 -15.796 1.00 75.50 116 PHE A O 1
ATOM 930 N N . LYS A 1 117 ? 1.729 -10.851 -17.449 1.00 69.44 117 LYS A N 1
ATOM 931 C CA . LYS A 1 117 ? 1.439 -12.170 -18.050 1.00 69.44 117 LYS A CA 1
ATOM 932 C C . LYS A 1 117 ? 2.690 -13.055 -18.120 1.00 69.44 117 LYS A C 1
ATOM 934 O O . LYS A 1 117 ? 3.775 -12.574 -18.425 1.00 69.44 117 LYS A O 1
ATOM 939 N N . GLU A 1 118 ? 2.488 -14.335 -17.814 1.00 71.38 118 GLU A N 1
ATOM 940 C CA . GLU A 1 118 ? 3.492 -15.415 -17.836 1.00 71.38 118 GLU A CA 1
ATOM 941 C C . GLU A 1 118 ? 4.607 -15.352 -16.770 1.00 71.38 118 GLU A C 1
ATOM 943 O O . GLU A 1 118 ? 5.316 -16.339 -16.586 1.00 71.38 118 GLU A O 1
ATOM 948 N N . ILE A 1 119 ? 4.702 -14.288 -15.961 1.00 81.00 119 ILE A N 1
ATOM 949 C CA . ILE A 1 119 ? 5.716 -14.187 -14.899 1.00 81.00 119 ILE A CA 1
ATOM 950 C C . ILE A 1 119 ? 5.093 -14.430 -13.517 1.00 81.00 119 ILE A C 1
ATOM 952 O O . ILE A 1 119 ? 4.134 -13.774 -13.106 1.00 81.00 119 ILE A O 1
ATOM 956 N N . TYR A 1 120 ? 5.674 -15.357 -12.750 1.00 84.88 120 TYR A N 1
ATOM 957 C CA . TYR A 1 120 ? 5.273 -15.604 -11.362 1.00 84.88 120 TYR A CA 1
ATOM 958 C C . TYR A 1 120 ? 5.410 -14.339 -10.504 1.00 84.88 120 TYR A C 1
ATOM 960 O O . TYR A 1 120 ? 6.406 -13.620 -10.580 1.00 84.88 120 TYR A O 1
ATOM 968 N N . ILE A 1 121 ? 4.444 -14.093 -9.614 1.00 85.00 121 ILE A N 1
ATOM 969 C CA . ILE A 1 121 ? 4.428 -12.865 -8.803 1.00 85.00 121 ILE A CA 1
ATOM 970 C C . ILE A 1 121 ? 5.662 -12.712 -7.891 1.00 85.00 121 ILE A C 1
ATOM 972 O O . ILE A 1 121 ? 6.077 -11.593 -7.602 1.00 85.00 121 ILE A O 1
ATOM 976 N N . THR A 1 122 ? 6.294 -13.823 -7.503 1.00 85.69 122 THR A N 1
ATOM 977 C CA . THR A 1 122 ? 7.603 -13.871 -6.827 1.00 85.69 122 THR A CA 1
ATOM 978 C C . THR A 1 122 ? 8.710 -13.265 -7.695 1.00 85.69 122 THR A C 1
ATOM 980 O O . THR A 1 122 ? 9.290 -12.250 -7.308 1.00 85.69 122 THR A O 1
ATOM 983 N N . LYS A 1 123 ? 8.922 -13.809 -8.906 1.00 87.19 123 LYS A N 1
ATOM 984 C CA . LYS A 1 123 ? 9.858 -13.276 -9.914 1.00 87.19 123 LYS A CA 1
ATOM 985 C C . LYS A 1 123 ? 9.589 -11.796 -10.200 1.00 87.19 123 LYS A C 1
ATOM 987 O O . LYS A 1 123 ? 10.530 -11.018 -10.307 1.00 87.19 123 LYS A O 1
ATOM 992 N N . MET A 1 124 ? 8.324 -11.375 -10.266 1.00 88.94 124 MET A N 1
ATOM 993 C CA . MET A 1 124 ? 7.983 -9.961 -10.468 1.00 88.94 124 MET A CA 1
ATOM 994 C C . MET A 1 124 ? 8.431 -9.050 -9.329 1.00 88.94 124 MET A C 1
ATOM 996 O O . MET A 1 124 ? 8.967 -7.974 -9.587 1.00 88.94 124 MET A O 1
ATOM 1000 N N . ILE A 1 125 ? 8.238 -9.461 -8.076 1.00 88.81 125 ILE A N 1
ATOM 1001 C CA . ILE A 1 125 ? 8.692 -8.687 -6.912 1.00 88.81 125 ILE A CA 1
ATOM 1002 C C . ILE A 1 125 ? 10.218 -8.600 -6.898 1.00 88.81 125 ILE A C 1
ATOM 1004 O O . ILE A 1 125 ? 10.760 -7.525 -6.640 1.00 88.81 125 ILE A O 1
ATOM 1008 N N . GLU A 1 126 ? 10.911 -9.693 -7.219 1.00 89.19 126 GLU A N 1
ATOM 1009 C CA . GLU A 1 126 ? 12.369 -9.713 -7.369 1.00 89.19 126 GLU A CA 1
ATOM 1010 C C . GLU A 1 126 ? 12.834 -8.769 -8.483 1.00 89.19 126 GLU A C 1
ATOM 1012 O O . GLU A 1 126 ? 13.735 -7.963 -8.255 1.00 89.19 126 GLU A O 1
ATOM 1017 N N . LEU A 1 127 ? 12.187 -8.797 -9.651 1.00 90.56 127 LEU A N 1
ATOM 1018 C CA . LEU A 1 127 ? 12.510 -7.954 -10.804 1.00 90.56 127 LEU A CA 1
ATOM 1019 C C . LEU A 1 127 ? 12.335 -6.461 -10.494 1.00 90.56 127 LEU A C 1
ATOM 1021 O O . LEU A 1 127 ? 13.257 -5.665 -10.687 1.00 90.56 127 LEU A O 1
ATOM 1025 N N . VAL A 1 128 ? 11.174 -6.100 -9.942 1.00 91.31 128 VAL A N 1
ATOM 1026 C CA . VAL A 1 128 ? 10.851 -4.751 -9.456 1.00 91.31 128 VAL A CA 1
ATOM 1027 C C . VAL A 1 128 ? 11.873 -4.293 -8.420 1.00 91.31 128 VAL A C 1
ATOM 1029 O O . VAL A 1 128 ? 12.400 -3.185 -8.510 1.00 91.31 128 VAL A O 1
ATOM 1032 N N . THR A 1 129 ? 12.195 -5.154 -7.453 1.00 91.38 129 THR A N 1
ATOM 1033 C CA . THR A 1 129 ? 13.158 -4.833 -6.395 1.00 91.38 129 THR A CA 1
ATOM 1034 C C . THR A 1 129 ? 14.568 -4.672 -6.958 1.00 91.38 129 THR A C 1
ATOM 1036 O O . THR A 1 129 ? 15.273 -3.753 -6.559 1.00 91.38 129 THR A O 1
ATOM 1039 N N . LYS A 1 130 ? 14.985 -5.508 -7.910 1.00 91.75 130 LYS A N 1
ATOM 1040 C CA . LYS A 1 130 ? 16.311 -5.453 -8.537 1.00 91.75 130 LYS A CA 1
ATOM 1041 C C . LYS A 1 130 ? 16.510 -4.175 -9.355 1.00 91.75 130 LYS A C 1
ATOM 1043 O O . LYS A 1 130 ? 17.582 -3.584 -9.274 1.00 91.75 130 LYS A O 1
ATOM 1048 N N . GLN A 1 131 ? 15.500 -3.753 -10.120 1.00 93.06 131 GLN A N 1
ATOM 1049 C CA . GLN A 1 131 ? 15.635 -2.647 -11.076 1.00 93.06 131 GLN A CA 1
ATOM 1050 C C . GLN A 1 131 ? 15.219 -1.278 -10.518 1.00 93.06 131 GLN A C 1
ATOM 1052 O O . GLN A 1 131 ? 15.826 -0.279 -10.889 1.00 93.06 131 GLN A O 1
ATOM 1057 N N . LEU A 1 132 ? 14.240 -1.199 -9.604 1.00 91.56 132 LEU A N 1
ATOM 1058 C CA . LEU A 1 132 ? 13.785 0.091 -9.054 1.00 91.56 132 LEU A CA 1
ATOM 1059 C C . LEU A 1 132 ? 14.494 0.502 -7.754 1.00 91.56 132 LEU A C 1
ATOM 1061 O O . LEU A 1 132 ? 14.611 1.695 -7.489 1.00 91.56 132 LEU A O 1
ATOM 1065 N N . LYS A 1 133 ? 15.027 -0.440 -6.961 1.00 90.38 133 LYS A N 1
ATOM 1066 C CA . LYS A 1 133 ? 15.769 -0.126 -5.721 1.00 90.38 133 LYS A CA 1
ATOM 1067 C C . LYS A 1 133 ? 17.050 0.709 -5.933 1.00 90.38 133 LYS A C 1
ATOM 1069 O O . LYS A 1 133 ? 17.352 1.519 -5.060 1.00 90.38 133 LYS A O 1
ATOM 1074 N N . PRO A 1 134 ? 17.804 0.585 -7.046 1.00 91.69 134 PRO A N 1
ATOM 1075 C CA . PRO A 1 134 ? 18.903 1.508 -7.356 1.00 91.69 134 PRO A CA 1
ATOM 1076 C C . PRO A 1 134 ? 18.443 2.947 -7.642 1.00 91.69 134 PRO A C 1
ATOM 1078 O O . PRO A 1 134 ? 19.223 3.880 -7.478 1.00 91.69 134 PRO A O 1
ATOM 1081 N N . LEU A 1 135 ? 17.187 3.129 -8.065 1.00 90.25 135 LEU A N 1
ATOM 1082 C CA . LEU A 1 135 ? 16.608 4.419 -8.462 1.00 90.25 135 LEU A CA 1
ATOM 1083 C C . LEU A 1 135 ? 15.887 5.124 -7.300 1.00 90.25 135 LEU A C 1
ATOM 1085 O O . LEU A 1 135 ? 15.607 6.323 -7.374 1.00 90.25 135 LEU A O 1
ATOM 1089 N N . GLY A 1 136 ? 15.572 4.392 -6.229 1.00 88.75 136 GLY A N 1
ATOM 1090 C CA . GLY A 1 136 ? 14.803 4.923 -5.115 1.00 88.75 136 GLY A CA 1
ATOM 1091 C C . GLY A 1 136 ? 14.474 3.924 -4.007 1.00 88.75 136 GLY A C 1
ATOM 1092 O O . GLY A 1 136 ? 14.621 2.708 -4.140 1.00 88.75 136 GLY A O 1
ATOM 1093 N N . GLU A 1 137 ? 13.944 4.442 -2.904 1.00 88.56 137 GLU A N 1
ATOM 1094 C CA . GLU A 1 137 ? 13.412 3.638 -1.812 1.00 88.56 137 GLU A CA 1
ATOM 1095 C C . GLU A 1 137 ? 11.995 3.144 -2.152 1.00 88.56 137 GLU A C 1
ATOM 1097 O O . GLU A 1 137 ? 11.022 3.904 -2.156 1.00 88.56 137 GLU A O 1
ATOM 1102 N N . ILE A 1 138 ? 11.856 1.841 -2.407 1.00 89.12 138 ILE A N 1
ATOM 1103 C CA . ILE A 1 138 ? 10.547 1.197 -2.569 1.00 89.12 138 ILE A CA 1
ATOM 1104 C C . ILE A 1 138 ? 9.832 1.195 -1.211 1.00 89.12 138 ILE A C 1
ATOM 1106 O O . ILE A 1 138 ? 10.202 0.444 -0.303 1.00 89.12 138 ILE A O 1
ATOM 1110 N N . LYS A 1 139 ? 8.781 2.005 -1.063 1.00 85.12 139 LYS A N 1
ATOM 1111 C CA . LYS A 1 139 ? 7.949 2.091 0.145 1.00 85.12 139 LYS A CA 1
ATOM 1112 C C . LYS A 1 139 ? 7.026 0.879 0.276 1.00 85.12 139 LYS A C 1
ATOM 1114 O O . LYS A 1 139 ? 7.018 0.262 1.343 1.00 85.12 139 LYS A O 1
ATOM 1119 N N . ASP A 1 140 ? 6.339 0.495 -0.800 1.00 87.56 140 ASP A N 1
ATOM 1120 C CA . ASP A 1 140 ? 5.450 -0.676 -0.866 1.00 87.56 140 ASP A CA 1
ATOM 1121 C C . ASP A 1 140 ? 5.376 -1.250 -2.297 1.00 87.56 140 ASP A C 1
ATOM 1123 O O . ASP A 1 140 ? 5.631 -0.543 -3.272 1.00 87.56 140 ASP A O 1
ATOM 1127 N N . ILE A 1 141 ? 5.006 -2.525 -2.417 1.00 90.00 141 ILE A N 1
ATOM 1128 C CA . ILE A 1 141 ? 4.629 -3.193 -3.671 1.00 90.00 141 ILE A CA 1
ATOM 1129 C C . ILE A 1 141 ? 3.285 -3.854 -3.397 1.00 90.00 141 ILE A C 1
ATOM 1131 O O . ILE A 1 141 ? 3.182 -4.655 -2.471 1.00 90.00 141 ILE A O 1
ATOM 1135 N N . SER A 1 142 ? 2.268 -3.539 -4.192 1.00 87.81 142 SER A N 1
ATOM 1136 C CA . SER A 1 142 ? 0.903 -4.024 -3.987 1.00 87.81 142 SER A CA 1
ATOM 1137 C C . SER A 1 142 ? 0.304 -4.599 -5.266 1.00 87.81 142 SER A C 1
ATOM 1139 O O . SER A 1 142 ? 0.599 -4.116 -6.356 1.00 87.81 142 SER A O 1
ATOM 1141 N N . ALA A 1 143 ? -0.547 -5.616 -5.144 1.00 87.31 143 ALA A N 1
ATOM 1142 C CA . ALA A 1 143 ? -1.350 -6.142 -6.250 1.00 87.31 143 ALA A CA 1
ATOM 1143 C C . ALA A 1 143 ? -2.748 -6.536 -5.763 1.00 87.31 143 ALA A C 1
ATOM 1145 O O . ALA A 1 143 ? -2.997 -6.623 -4.556 1.00 87.31 143 ALA A O 1
ATOM 1146 N N . LEU A 1 144 ? -3.660 -6.783 -6.703 1.00 82.38 144 LEU A N 1
ATOM 1147 C CA . LEU A 1 144 ? -4.973 -7.340 -6.402 1.00 82.38 144 LEU A CA 1
ATOM 1148 C C . LEU A 1 144 ? -4.853 -8.848 -6.136 1.00 82.38 144 LEU A C 1
ATOM 1150 O O . LEU A 1 144 ? -4.245 -9.577 -6.914 1.00 82.38 144 LEU A O 1
ATOM 1154 N N . CYS A 1 145 ? -5.442 -9.307 -5.037 1.00 82.50 145 CYS A N 1
ATOM 1155 C CA . CYS A 1 145 ? -5.447 -10.696 -4.586 1.00 82.50 145 CYS A CA 1
ATOM 1156 C C . CYS A 1 145 ? -6.876 -11.130 -4.245 1.00 82.50 145 CYS A C 1
ATOM 1158 O O . CYS A 1 145 ? -7.649 -10.342 -3.689 1.00 82.50 145 CYS A O 1
ATOM 1160 N N . ASN A 1 146 ? -7.237 -12.364 -4.592 1.00 82.00 146 ASN A N 1
ATOM 1161 C CA . ASN A 1 146 ? -8.525 -12.967 -4.268 1.00 82.00 146 ASN A CA 1
ATOM 1162 C C . ASN A 1 146 ? -8.683 -13.059 -2.738 1.00 82.00 146 ASN A C 1
ATOM 1164 O O . ASN A 1 146 ? -7.755 -13.398 -2.007 1.00 82.00 146 ASN A O 1
ATOM 1168 N N . LYS A 1 147 ? -9.869 -12.738 -2.220 1.00 74.06 147 LYS A N 1
ATOM 1169 C CA . LYS A 1 147 ? -10.154 -12.769 -0.777 1.00 74.06 147 LYS A CA 1
ATOM 1170 C C . LYS A 1 147 ? -10.155 -14.184 -0.191 1.00 74.06 147 LYS A C 1
ATOM 1172 O O . LYS A 1 147 ? -9.923 -14.324 1.006 1.00 74.06 147 LYS A O 1
ATOM 1177 N N . TYR A 1 148 ? -10.400 -15.205 -1.015 1.00 73.94 148 TYR A N 1
ATOM 1178 C CA . TYR A 1 148 ? -10.624 -16.592 -0.584 1.00 73.94 148 TYR A CA 1
ATOM 1179 C C . TYR A 1 148 ? -9.563 -17.584 -1.088 1.00 73.94 148 TYR A C 1
ATOM 1181 O O . TYR A 1 148 ? -9.623 -18.767 -0.760 1.00 73.94 148 TYR A O 1
ATOM 1189 N N . ARG A 1 149 ? -8.618 -17.133 -1.922 1.00 73.81 149 ARG A N 1
ATOM 1190 C CA . ARG A 1 149 ? -7.596 -17.963 -2.579 1.00 73.81 149 ARG A CA 1
ATOM 1191 C C . ARG A 1 149 ? -6.277 -17.202 -2.657 1.00 73.81 149 ARG A C 1
ATOM 1193 O O . ARG A 1 149 ? -6.287 -15.983 -2.776 1.00 73.81 149 ARG A O 1
ATOM 1200 N N . ASN A 1 150 ? -5.151 -17.915 -2.693 1.00 74.31 150 ASN A N 1
ATOM 1201 C CA . ASN A 1 150 ? -3.821 -17.332 -2.940 1.00 74.31 150 ASN A CA 1
ATOM 1202 C C . ASN A 1 150 ? -3.609 -17.018 -4.437 1.00 74.31 150 ASN A C 1
ATOM 1204 O O . ASN A 1 150 ? -2.618 -17.413 -5.044 1.00 74.31 150 ASN A O 1
ATOM 1208 N N . GLU A 1 151 ? -4.587 -16.348 -5.035 1.00 80.38 151 GLU A N 1
ATOM 1209 C CA . GLU A 1 151 ? -4.684 -16.024 -6.453 1.00 80.38 151 GLU A CA 1
ATOM 1210 C C . GLU A 1 151 ? -4.490 -14.517 -6.616 1.00 80.38 151 GLU A C 1
ATOM 1212 O O . GLU A 1 151 ? -5.233 -13.723 -6.037 1.00 80.38 151 GLU A O 1
ATOM 1217 N N . TYR A 1 152 ? -3.486 -14.120 -7.393 1.00 82.56 152 TYR A N 1
ATOM 1218 C CA . TYR A 1 152 ? -3.150 -12.720 -7.632 1.00 82.56 152 TYR A CA 1
ATOM 1219 C C . TYR A 1 152 ? -3.470 -12.349 -9.075 1.00 82.56 152 TYR A C 1
ATOM 1221 O O . TYR A 1 152 ? -3.104 -13.077 -9.996 1.00 82.56 152 TYR A O 1
ATOM 1229 N N . ILE A 1 153 ? -4.117 -11.201 -9.280 1.00 80.75 153 ILE A N 1
ATOM 1230 C CA . ILE A 1 153 ? -4.394 -10.703 -10.627 1.00 80.75 153 ILE A CA 1
ATOM 1231 C C . ILE A 1 153 ? -3.089 -10.181 -11.235 1.00 80.75 153 ILE A C 1
ATOM 1233 O O . ILE A 1 153 ? -2.366 -9.399 -10.615 1.00 80.75 153 ILE A O 1
ATOM 1237 N N . LEU A 1 154 ? -2.828 -10.573 -12.482 1.00 77.12 154 LEU A N 1
ATOM 1238 C CA . LEU A 1 154 ? -1.648 -10.184 -13.268 1.00 77.12 154 LEU A CA 1
ATOM 1239 C C . LEU A 1 154 ? -1.665 -8.710 -13.722 1.00 77.12 154 LEU A C 1
ATOM 1241 O O . LEU A 1 154 ? -0.737 -8.246 -14.383 1.00 77.12 154 LEU A O 1
ATOM 1245 N N . TYR A 1 155 ? -2.722 -7.973 -13.373 1.00 75.75 155 TYR A N 1
ATOM 1246 C CA . TYR A 1 155 ? -2.981 -6.596 -13.773 1.00 75.75 155 TYR A CA 1
ATOM 1247 C C . TYR A 1 155 ? -3.153 -5.695 -12.545 1.00 75.75 155 TYR A C 1
ATOM 1249 O O . TYR A 1 155 ? -3.682 -6.110 -11.512 1.00 75.75 155 TYR A O 1
ATOM 1257 N N . GLY A 1 156 ? -2.750 -4.429 -12.670 1.00 73.25 156 GLY A N 1
ATOM 1258 C CA . GLY A 1 156 ? -2.961 -3.422 -11.623 1.00 73.25 156 GLY A CA 1
ATOM 1259 C C . GLY A 1 156 ? -2.009 -3.524 -10.426 1.00 73.25 156 GLY A C 1
ATOM 1260 O O . GLY A 1 156 ? -2.346 -3.033 -9.348 1.00 73.25 156 GLY A O 1
ATOM 1261 N N . MET A 1 157 ? -0.824 -4.122 -10.598 1.00 87.00 157 MET A N 1
ATOM 1262 C CA . MET A 1 157 ? 0.237 -4.045 -9.592 1.00 87.00 157 MET A CA 1
ATOM 1263 C C . MET A 1 157 ? 0.760 -2.600 -9.502 1.00 87.00 157 MET A C 1
ATOM 1265 O O . MET A 1 157 ? 1.005 -1.946 -10.517 1.00 87.00 157 MET A O 1
ATOM 1269 N N . LYS A 1 158 ? 0.912 -2.086 -8.280 1.00 89.56 158 LYS A N 1
ATOM 1270 C CA . LYS A 1 158 ? 1.313 -0.704 -7.982 1.00 89.56 158 LYS A CA 1
ATOM 1271 C C . LYS A 1 158 ? 2.504 -0.715 -7.024 1.00 89.56 158 LYS A C 1
ATOM 1273 O O . LYS A 1 158 ? 2.422 -1.279 -5.931 1.00 89.56 158 LYS A O 1
ATOM 1278 N N . VAL A 1 159 ? 3.600 -0.084 -7.436 1.00 90.19 159 VAL A N 1
ATOM 1279 C CA . VAL A 1 159 ? 4.822 0.114 -6.648 1.00 90.19 159 VAL A CA 1
ATOM 1280 C C . VAL A 1 159 ? 4.857 1.559 -6.169 1.00 90.19 159 VAL A C 1
ATOM 1282 O O . VAL A 1 159 ? 4.737 2.488 -6.968 1.00 90.19 159 VAL A O 1
ATOM 1285 N N . LEU A 1 160 ? 5.025 1.753 -4.865 1.00 87.62 160 LEU A N 1
ATOM 1286 C CA . LEU A 1 160 ? 5.205 3.069 -4.263 1.00 87.62 160 LEU A CA 1
ATOM 1287 C C . LEU A 1 160 ? 6.711 3.305 -4.123 1.00 87.62 160 LEU A C 1
ATOM 1289 O O . LEU A 1 160 ? 7.366 2.610 -3.347 1.00 87.62 160 LEU A O 1
ATOM 1293 N N . LEU A 1 161 ? 7.266 4.248 -4.882 1.00 88.06 161 LEU A N 1
ATOM 1294 C CA . LEU A 1 161 ? 8.708 4.495 -4.976 1.00 88.06 161 LEU A CA 1
ATOM 1295 C C . LEU A 1 161 ? 9.017 5.943 -4.592 1.00 88.06 161 LEU A C 1
ATOM 1297 O O . LEU A 1 161 ? 8.453 6.858 -5.184 1.00 88.06 161 LEU A O 1
ATOM 1301 N N . ARG A 1 162 ? 9.925 6.155 -3.637 1.00 86.81 162 ARG A N 1
ATOM 1302 C CA . ARG A 1 162 ? 10.562 7.457 -3.395 1.00 86.81 162 ARG A CA 1
ATOM 1303 C C . ARG A 1 162 ? 11.825 7.515 -4.242 1.00 86.81 162 ARG A C 1
ATOM 1305 O O . ARG A 1 162 ? 12.701 6.688 -4.013 1.00 86.81 162 ARG A O 1
ATOM 1312 N N . LYS A 1 163 ? 11.943 8.435 -5.199 1.00 86.81 163 LYS A N 1
ATOM 1313 C CA . LYS A 1 163 ? 13.190 8.570 -5.976 1.00 86.81 163 LYS A CA 1
ATOM 1314 C C . LYS A 1 163 ? 14.358 9.001 -5.080 1.00 86.81 163 LYS A C 1
ATOM 1316 O O . LYS A 1 163 ? 14.156 9.722 -4.110 1.00 86.81 163 LYS A O 1
ATOM 1321 N N . ASN A 1 164 ? 15.583 8.623 -5.448 1.00 85.81 164 ASN A N 1
ATOM 1322 C CA . ASN A 1 164 ? 16.792 9.120 -4.777 1.00 85.81 164 ASN A CA 1
ATOM 1323 C C . ASN A 1 164 ? 17.022 10.624 -5.025 1.00 85.81 164 ASN A C 1
ATOM 1325 O O . ASN A 1 164 ? 17.482 11.335 -4.136 1.00 85.81 164 ASN A O 1
ATOM 1329 N N . THR A 1 165 ? 16.687 11.113 -6.224 1.00 83.31 165 THR A N 1
ATOM 1330 C CA . THR A 1 165 ? 16.654 12.542 -6.576 1.00 83.31 165 THR A CA 1
ATOM 1331 C C . THR A 1 165 ? 15.437 12.834 -7.451 1.00 83.31 165 THR A C 1
ATOM 1333 O O . THR A 1 165 ? 14.982 11.959 -8.189 1.00 83.31 165 THR A O 1
ATOM 1336 N N . ILE A 1 166 ? 14.924 14.067 -7.417 1.00 76.94 166 ILE A N 1
ATOM 1337 C CA . ILE A 1 166 ? 13.756 14.487 -8.217 1.00 76.94 166 ILE A CA 1
ATOM 1338 C C . ILE A 1 166 ? 13.986 14.197 -9.716 1.00 76.94 166 ILE A C 1
ATOM 1340 O O . ILE A 1 166 ? 13.121 13.611 -10.382 1.00 76.94 166 ILE A O 1
ATOM 1344 N N . ASP A 1 167 ? 15.198 14.492 -10.195 1.00 79.94 167 ASP A N 1
ATOM 1345 C CA . ASP A 1 167 ? 15.631 14.354 -11.592 1.00 79.94 167 ASP A CA 1
ATOM 1346 C C . ASP A 1 167 ? 15.956 12.915 -12.032 1.00 79.94 167 ASP A C 1
ATOM 1348 O O . ASP A 1 167 ? 16.234 12.688 -13.207 1.00 79.94 167 ASP A O 1
ATOM 1352 N N . THR A 1 168 ? 15.925 11.921 -11.132 1.00 83.56 168 THR A N 1
ATOM 1353 C CA . THR A 1 168 ? 16.168 10.514 -11.504 1.00 83.56 168 THR A CA 1
ATOM 1354 C C . THR A 1 168 ? 15.125 10.065 -12.535 1.00 83.56 168 THR A C 1
ATOM 1356 O O . THR A 1 168 ? 13.951 9.908 -12.189 1.00 83.56 168 THR A O 1
ATOM 1359 N N . GLU A 1 169 ? 15.498 9.844 -13.797 1.00 84.12 169 GLU A N 1
ATOM 1360 C CA . GLU A 1 169 ? 14.580 9.235 -14.769 1.00 84.12 169 GLU A CA 1
ATOM 1361 C C . GLU A 1 169 ? 14.346 7.761 -14.403 1.00 84.12 169 GLU A C 1
ATOM 1363 O O . GLU A 1 169 ? 15.282 7.026 -14.088 1.00 84.12 169 GLU A O 1
ATOM 1368 N N . LEU A 1 170 ? 13.081 7.330 -14.410 1.00 86.62 170 LEU A N 1
ATOM 1369 C CA . LEU A 1 170 ? 12.743 5.912 -14.310 1.00 86.62 170 LEU A CA 1
ATOM 1370 C C . LEU A 1 170 ? 12.692 5.308 -15.717 1.00 86.62 170 LEU A C 1
ATOM 1372 O O . LEU A 1 170 ? 12.340 6.014 -16.666 1.00 86.62 170 LEU A O 1
ATOM 1376 N N . PRO A 1 171 ? 12.991 4.010 -15.875 1.00 88.25 171 PRO A N 1
ATOM 1377 C CA . PRO A 1 171 ? 12.822 3.349 -17.155 1.00 88.25 171 PRO A CA 1
ATOM 1378 C C . PRO A 1 171 ? 11.335 3.251 -17.529 1.00 88.25 171 PRO A C 1
ATOM 1380 O O . PRO A 1 171 ? 10.447 3.288 -16.677 1.00 88.25 171 PRO A O 1
ATOM 1383 N N . LEU A 1 172 ? 11.065 3.090 -18.824 1.00 86.75 172 LEU A N 1
ATOM 1384 C CA . LEU A 1 172 ? 9.720 2.814 -19.353 1.00 86.75 172 LEU A CA 1
ATOM 1385 C C . LEU A 1 172 ? 9.355 1.319 -19.263 1.00 86.75 172 LEU A C 1
ATOM 1387 O O . LEU A 1 172 ? 8.188 0.944 -19.388 1.00 86.75 172 LEU A O 1
ATOM 1391 N N . PHE A 1 173 ? 10.358 0.468 -19.037 1.00 88.75 173 PHE A N 1
ATOM 1392 C CA . PHE A 1 173 ? 10.246 -0.985 -19.020 1.00 88.75 173 PHE A CA 1
ATOM 1393 C C . PHE A 1 173 ? 11.057 -1.592 -17.870 1.00 88.75 173 PHE A C 1
ATOM 1395 O O . PHE A 1 173 ? 12.024 -0.992 -17.407 1.00 88.75 173 PHE A O 1
ATOM 1402 N N . LEU A 1 174 ? 10.697 -2.807 -17.460 1.00 89.25 174 LEU A N 1
ATOM 1403 C CA . LEU A 1 174 ? 11.569 -3.713 -16.716 1.00 89.25 174 LEU A CA 1
ATOM 1404 C C . LEU A 1 174 ? 12.055 -4.808 -17.672 1.00 89.25 174 LEU A C 1
ATOM 1406 O O . LEU A 1 174 ? 11.228 -5.459 -18.315 1.00 89.25 174 LEU A O 1
ATOM 1410 N N . ASP A 1 175 ? 13.369 -5.018 -17.769 1.00 88.50 175 ASP A N 1
ATOM 1411 C CA . ASP A 1 175 ? 13.952 -6.061 -18.628 1.00 88.50 175 ASP A CA 1
ATOM 1412 C C . ASP A 1 175 ? 13.901 -7.437 -17.932 1.00 88.50 175 ASP A C 1
ATOM 1414 O O . ASP A 1 175 ? 14.592 -7.652 -16.933 1.00 88.50 175 ASP A O 1
ATOM 1418 N N . HIS A 1 176 ? 13.083 -8.360 -18.441 1.00 85.88 176 HIS A N 1
ATOM 1419 C CA . HIS A 1 176 ? 12.989 -9.769 -18.038 1.00 85.88 176 HIS A CA 1
ATOM 1420 C C . HIS A 1 176 ? 13.705 -10.669 -19.064 1.00 85.88 176 HIS A C 1
ATOM 1422 O O . HIS A 1 176 ? 13.992 -10.240 -20.180 1.00 85.88 176 HIS A O 1
ATOM 1428 N N . GLU A 1 177 ? 13.990 -11.923 -18.703 1.00 82.94 177 GLU A N 1
ATOM 1429 C CA . GLU A 1 177 ? 14.617 -12.897 -19.614 1.00 82.94 177 GLU A CA 1
ATOM 1430 C C . GLU A 1 177 ? 13.747 -13.183 -20.854 1.00 82.94 177 GLU A C 1
ATOM 1432 O O . GLU A 1 177 ? 14.260 -13.207 -21.969 1.00 82.94 177 GLU A O 1
ATOM 1437 N N . ASP A 1 178 ? 12.426 -13.258 -20.667 1.00 80.06 178 ASP A N 1
ATOM 1438 C CA . ASP A 1 178 ? 11.444 -13.501 -21.737 1.00 80.06 178 ASP A CA 1
ATOM 1439 C C . ASP A 1 178 ? 10.935 -12.221 -22.444 1.00 80.06 178 ASP A C 1
ATOM 1441 O O . ASP A 1 178 ? 10.033 -12.290 -23.276 1.00 80.06 178 ASP A O 1
ATOM 1445 N N . GLY A 1 179 ? 11.460 -11.029 -22.116 1.00 82.38 179 GLY A N 1
ATOM 1446 C CA . GLY A 1 179 ? 11.065 -9.774 -22.776 1.00 82.38 179 GLY A CA 1
ATOM 1447 C C . GLY A 1 179 ? 10.960 -8.553 -21.857 1.00 82.38 179 GLY A C 1
ATOM 1448 O O . GLY A 1 179 ? 11.534 -8.505 -20.773 1.00 82.38 179 GLY A O 1
ATOM 1449 N N . ARG A 1 180 ? 10.227 -7.519 -22.292 1.00 85.00 180 ARG A N 1
ATOM 1450 C CA . ARG A 1 180 ? 10.108 -6.235 -21.575 1.00 85.00 180 ARG A CA 1
ATOM 1451 C C . ARG A 1 180 ? 8.719 -5.994 -21.003 1.00 85.00 180 ARG A C 1
ATOM 1453 O O . ARG A 1 180 ? 7.718 -6.061 -21.712 1.00 85.00 180 ARG A O 1
ATOM 1460 N N . ILE A 1 181 ? 8.671 -5.601 -19.734 1.00 86.19 181 ILE A N 1
ATOM 1461 C CA . ILE A 1 181 ? 7.428 -5.320 -19.009 1.00 86.19 181 ILE A CA 1
ATOM 1462 C C . ILE A 1 181 ? 7.234 -3.812 -18.905 1.00 86.19 181 ILE A C 1
ATOM 1464 O O . ILE A 1 181 ? 8.028 -3.132 -18.266 1.00 86.19 181 ILE A O 1
ATOM 1468 N N . ASN A 1 182 ? 6.171 -3.282 -19.503 1.00 84.19 182 ASN A N 1
ATOM 1469 C CA . ASN A 1 182 ? 5.864 -1.850 -19.455 1.00 84.19 182 ASN A CA 1
ATOM 1470 C C . ASN A 1 182 ? 5.591 -1.360 -18.021 1.00 84.19 182 ASN A C 1
ATOM 1472 O O . ASN A 1 182 ? 4.836 -2.005 -17.289 1.00 84.19 182 ASN A O 1
ATOM 1476 N N . ILE A 1 183 ? 6.092 -0.173 -17.660 1.00 88.12 183 ILE A N 1
ATOM 1477 C CA . ILE A 1 183 ? 5.757 0.506 -16.399 1.00 88.12 183 ILE A CA 1
ATOM 1478 C C . ILE A 1 183 ? 5.322 1.961 -16.630 1.00 88.12 183 ILE A C 1
ATOM 1480 O O . ILE A 1 183 ? 5.854 2.660 -17.486 1.00 88.12 183 ILE A O 1
ATOM 1484 N N . PHE A 1 184 ? 4.330 2.427 -15.865 1.00 83.94 184 PHE A N 1
ATOM 1485 C CA . PHE A 1 184 ? 3.678 3.727 -16.075 1.00 83.94 184 PHE A CA 1
ATOM 1486 C C . PHE A 1 184 ? 3.621 4.558 -14.796 1.00 83.94 184 PHE A C 1
ATOM 1488 O O . PHE A 1 184 ? 3.120 4.103 -13.766 1.00 83.94 184 PHE A O 1
ATOM 1495 N N . TYR A 1 185 ? 4.053 5.813 -14.867 1.00 84.19 185 TYR A N 1
ATOM 1496 C CA . TYR A 1 185 ? 4.062 6.738 -13.734 1.00 84.19 185 TYR A CA 1
ATOM 1497 C C . TYR A 1 185 ? 3.702 8.168 -14.162 1.00 84.19 185 TYR A C 1
ATOM 1499 O O . TYR A 1 185 ? 3.737 8.516 -15.341 1.00 84.19 185 TYR A O 1
ATOM 1507 N N . ARG A 1 186 ? 3.337 9.025 -13.202 1.00 73.69 186 ARG A N 1
ATOM 1508 C CA . ARG A 1 186 ? 3.001 10.432 -13.478 1.00 73.69 186 ARG A CA 1
ATOM 1509 C C . ARG A 1 186 ? 4.255 11.200 -13.913 1.00 73.69 186 ARG A C 1
ATOM 1511 O O . ARG A 1 186 ? 5.245 11.188 -13.191 1.00 73.69 186 ARG A O 1
ATOM 1518 N N . GLY A 1 187 ? 4.203 11.868 -15.065 1.00 66.75 187 GLY A N 1
ATOM 1519 C CA . GLY A 1 187 ? 5.378 12.513 -15.670 1.00 66.75 187 GLY A CA 1
ATOM 1520 C C . GLY A 1 187 ? 6.277 11.556 -16.464 1.00 66.75 187 GLY A C 1
ATOM 1521 O O . GLY A 1 187 ? 7.382 11.930 -16.845 1.00 66.75 187 GLY A O 1
ATOM 1522 N N . CYS A 1 188 ? 5.821 10.327 -16.718 1.00 65.62 188 CYS A N 1
ATOM 1523 C CA . CYS A 1 188 ? 6.412 9.455 -17.727 1.00 65.62 188 CYS A CA 1
ATOM 1524 C C . CYS A 1 188 ? 6.340 10.144 -19.101 1.00 65.62 188 CYS A C 1
ATOM 1526 O O . CYS A 1 188 ? 5.278 10.649 -19.475 1.00 65.62 188 CYS A O 1
ATOM 1528 N N . LYS A 1 189 ? 7.462 10.188 -19.834 1.00 59.50 189 LYS A N 1
ATOM 1529 C CA . LYS A 1 189 ? 7.475 10.621 -21.241 1.00 59.50 189 LYS A CA 1
ATOM 1530 C C . LYS A 1 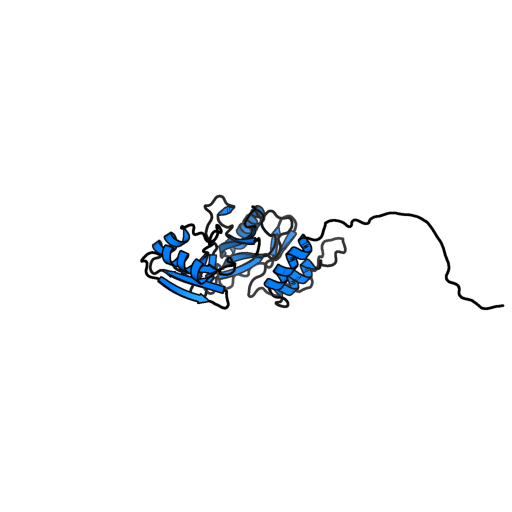189 ? 6.572 9.667 -22.021 1.00 59.50 189 LYS A C 1
ATOM 1532 O O . LYS A 1 189 ? 6.632 8.462 -21.784 1.00 59.50 189 LYS A O 1
ATOM 1537 N N . GLU A 1 190 ? 5.749 10.179 -22.936 1.00 50.25 190 GLU A N 1
ATOM 1538 C CA . GLU A 1 190 ? 4.944 9.305 -23.791 1.00 50.25 190 GLU A CA 1
ATOM 1539 C C . GLU A 1 190 ? 5.876 8.358 -24.554 1.00 50.25 190 GLU A C 1
ATOM 1541 O O . GLU A 1 190 ? 6.642 8.778 -25.422 1.00 50.25 190 GLU A O 1
ATOM 1546 N N . ALA A 1 191 ? 5.815 7.067 -24.223 1.00 43.34 191 ALA A N 1
ATOM 1547 C CA . ALA A 1 191 ? 6.313 6.039 -25.115 1.00 43.34 191 ALA A CA 1
ATOM 1548 C C . ALA A 1 191 ? 5.480 6.159 -26.393 1.00 43.34 191 ALA A C 1
ATOM 1550 O O . ALA A 1 191 ? 4.267 5.933 -26.348 1.00 43.34 191 ALA A O 1
ATOM 1551 N N . CYS A 1 192 ? 6.111 6.580 -27.495 1.00 33.38 192 CYS A N 1
ATOM 1552 C CA . CYS A 1 192 ? 5.432 6.754 -28.773 1.00 33.38 192 CYS A CA 1
ATOM 1553 C C . CYS A 1 192 ? 4.578 5.518 -29.067 1.00 33.38 192 CYS A C 1
ATOM 1555 O O . CYS A 1 192 ? 5.051 4.388 -28.947 1.00 33.38 192 CYS A O 1
ATOM 1557 N N . SER A 1 193 ? 3.327 5.735 -29.471 1.00 37.25 193 SER A N 1
ATOM 1558 C CA . SER A 1 193 ? 2.289 4.715 -29.691 1.00 37.25 193 SER A CA 1
ATOM 1559 C C . SER A 1 193 ? 2.541 3.801 -30.908 1.00 37.25 193 SER A C 1
ATOM 1561 O O . SER A 1 193 ? 1.610 3.254 -31.491 1.00 37.25 193 SER A O 1
ATOM 1563 N N . TYR A 1 194 ? 3.813 3.631 -31.270 1.00 31.08 194 TYR A N 1
ATOM 1564 C CA . TYR A 1 194 ? 4.352 2.967 -32.451 1.00 31.08 194 TYR A CA 1
ATOM 1565 C C . TYR A 1 194 ? 5.427 1.927 -32.079 1.00 31.08 194 TYR A C 1
ATOM 1567 O O . TYR A 1 194 ? 6.469 1.833 -32.711 1.00 31.08 194 TYR A O 1
ATOM 1575 N N . TYR A 1 195 ? 5.149 1.124 -31.052 1.00 32.66 195 TYR A N 1
ATOM 1576 C CA . TYR A 1 195 ? 5.707 -0.227 -30.918 1.00 32.66 195 TYR A CA 1
ATOM 1577 C C . TYR A 1 195 ? 4.588 -1.195 -30.518 1.00 32.66 195 TYR A C 1
ATOM 1579 O O . TYR A 1 195 ? 4.569 -1.779 -29.435 1.00 32.66 195 TYR A O 1
ATOM 1587 N N . ILE A 1 196 ? 3.628 -1.358 -31.433 1.00 31.61 196 ILE A N 1
ATOM 1588 C CA . ILE A 1 196 ? 2.961 -2.653 -31.570 1.00 31.61 196 ILE A CA 1
ATOM 1589 C C . ILE A 1 196 ? 4.051 -3.608 -32.051 1.00 31.61 196 ILE A C 1
ATOM 1591 O O . ILE A 1 196 ? 4.589 -3.399 -33.130 1.00 31.61 196 ILE A O 1
ATOM 1595 N N . PHE A 1 197 ? 4.387 -4.584 -31.209 1.00 33.16 197 PHE A N 1
ATOM 1596 C CA . PHE A 1 197 ? 5.091 -5.827 -31.532 1.00 33.16 197 PHE A CA 1
ATOM 1597 C C . PHE A 1 197 ? 5.857 -5.863 -32.870 1.00 33.16 197 PHE A C 1
ATOM 1599 O O . PHE A 1 197 ? 5.395 -6.466 -33.834 1.00 33.16 197 PHE A O 1
ATOM 1606 N N . GLU A 1 198 ? 7.102 -5.382 -32.871 1.00 27.59 198 GLU A N 1
ATOM 1607 C CA . GLU A 1 198 ? 8.154 -6.050 -33.651 1.00 27.59 198 GLU A CA 1
ATOM 1608 C C . GLU A 1 198 ? 8.743 -7.195 -32.811 1.00 27.59 198 GLU A C 1
ATOM 1610 O O . GLU A 1 198 ? 9.939 -7.277 -32.543 1.00 27.59 198 GLU A O 1
ATOM 1615 N N . SER A 1 199 ? 7.866 -8.105 -32.373 1.00 33.56 199 SER A N 1
ATOM 1616 C CA . SER A 1 199 ? 8.274 -9.498 -32.245 1.00 33.56 199 SER A CA 1
ATOM 1617 C C . SER A 1 199 ? 8.492 -10.006 -33.663 1.00 33.56 199 SER A C 1
ATOM 1619 O O . SER A 1 199 ? 7.575 -9.951 -34.485 1.00 33.56 199 SER A O 1
ATOM 1621 N N . SER A 1 200 ? 9.701 -10.475 -33.953 1.00 39.38 200 SER A N 1
ATOM 1622 C CA . SER A 1 200 ? 10.001 -11.184 -35.192 1.00 39.38 200 SER A CA 1
ATOM 1623 C C . SER A 1 200 ? 8.971 -12.296 -35.419 1.00 39.38 200 SER A C 1
ATOM 1625 O O . SER A 1 200 ? 8.877 -13.201 -34.596 1.00 39.38 200 SER A O 1
ATOM 1627 N N . GLU A 1 201 ? 8.259 -12.207 -36.546 1.00 39.53 201 GLU A N 1
ATOM 1628 C CA . GLU A 1 201 ? 7.302 -13.192 -37.075 1.00 39.53 201 GLU A CA 1
ATOM 1629 C C . GLU A 1 201 ? 5.989 -13.378 -36.277 1.00 39.53 201 GLU A C 1
ATOM 1631 O O . GLU A 1 201 ? 5.946 -14.013 -35.228 1.00 39.53 201 GLU A O 1
ATOM 1636 N N . GLY A 1 202 ? 4.867 -12.909 -36.849 1.00 36.12 202 GLY A N 1
ATOM 1637 C CA . GLY A 1 202 ? 3.517 -13.356 -36.467 1.00 36.12 202 GLY A CA 1
ATOM 1638 C C . GLY A 1 202 ? 2.491 -12.241 -36.239 1.00 36.12 202 GLY A C 1
ATOM 1639 O O . GLY A 1 202 ? 2.490 -11.581 -35.203 1.00 36.12 202 GLY A O 1
ATOM 1640 N N . ASN A 1 203 ? 1.554 -12.083 -37.181 1.00 47.06 203 ASN A N 1
ATOM 1641 C CA . ASN A 1 203 ? 0.404 -11.181 -37.055 1.00 47.06 203 ASN A CA 1
ATOM 1642 C C . ASN A 1 203 ? -0.449 -11.522 -35.820 1.00 47.06 203 ASN A C 1
ATOM 1644 O O . ASN A 1 203 ? -1.153 -12.529 -35.831 1.00 47.06 203 ASN A O 1
ATOM 1648 N N . ASN A 1 204 ? -0.483 -10.642 -34.818 1.00 48.06 204 ASN A N 1
ATOM 1649 C CA . ASN A 1 204 ? -1.463 -10.700 -33.734 1.00 48.06 204 ASN A CA 1
ATOM 1650 C C . ASN A 1 204 ? -2.124 -9.328 -33.552 1.00 48.06 204 ASN A C 1
ATOM 1652 O O . ASN A 1 204 ? -1.519 -8.384 -33.044 1.00 48.06 204 ASN A O 1
ATOM 1656 N N . THR A 1 205 ? -3.386 -9.212 -33.972 1.00 45.03 205 THR A N 1
ATOM 1657 C CA . THR A 1 205 ? -4.230 -8.047 -33.666 1.00 45.03 205 THR A CA 1
ATOM 1658 C C . THR A 1 205 ? -4.377 -7.879 -32.148 1.00 45.03 205 THR A C 1
ATOM 1660 O O . THR A 1 205 ? -4.606 -8.881 -31.468 1.00 45.03 205 THR A O 1
ATOM 1663 N N . PRO A 1 206 ? -4.301 -6.648 -31.599 1.00 50.59 206 PRO A N 1
ATOM 1664 C CA . PRO A 1 206 ? -4.475 -6.414 -30.167 1.00 50.59 206 PRO A CA 1
ATOM 1665 C C . PRO A 1 206 ? -5.798 -6.991 -29.661 1.00 50.59 206 PRO A C 1
ATOM 1667 O O . PRO A 1 206 ? -6.845 -6.750 -30.266 1.00 50.59 206 PRO A O 1
ATOM 1670 N N . SER A 1 207 ? -5.766 -7.723 -28.545 1.00 61.12 207 SER A N 1
ATOM 1671 C CA . SER A 1 207 ? -6.994 -8.279 -27.978 1.00 61.12 207 SER A CA 1
ATOM 1672 C C . SER A 1 207 ? -7.915 -7.160 -27.482 1.00 61.12 207 SER A C 1
ATOM 1674 O O . SER A 1 207 ? -7.455 -6.080 -27.090 1.00 61.12 207 SER A O 1
ATOM 1676 N N . GLU A 1 208 ? -9.225 -7.414 -27.428 1.00 62.50 208 GLU A N 1
ATOM 1677 C CA . GLU A 1 208 ? -10.175 -6.449 -26.859 1.00 62.50 208 GLU A CA 1
ATOM 1678 C C . GLU A 1 208 ? -9.802 -6.050 -25.424 1.00 62.50 208 GLU A C 1
ATOM 1680 O O . GLU A 1 208 ? -9.974 -4.893 -25.038 1.00 62.50 208 GLU A O 1
ATOM 1685 N N . HIS A 1 209 ? -9.206 -6.973 -24.662 1.00 66.44 209 HIS A N 1
ATOM 1686 C CA . HIS A 1 209 ? -8.700 -6.708 -23.322 1.00 66.44 209 HIS A CA 1
ATOM 1687 C C . HIS A 1 209 ? -7.562 -5.675 -23.328 1.00 66.44 209 HIS A C 1
ATOM 1689 O O . HIS A 1 209 ? -7.554 -4.763 -22.500 1.00 66.44 209 HIS A O 1
ATOM 1695 N N .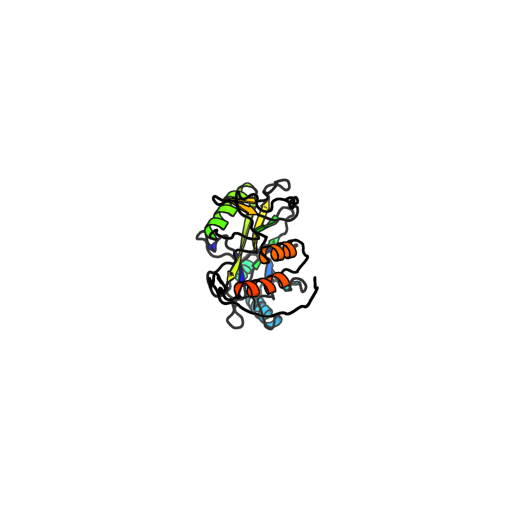 ASP A 1 210 ? -6.622 -5.761 -24.272 1.00 62.56 210 ASP A N 1
ATOM 1696 C CA . ASP A 1 210 ? -5.529 -4.789 -24.396 1.00 62.56 210 ASP A CA 1
ATOM 1697 C C . ASP A 1 210 ? -6.064 -3.409 -24.810 1.00 62.56 210 ASP A C 1
ATOM 1699 O O . ASP A 1 210 ? -5.662 -2.386 -24.247 1.00 62.56 210 ASP A O 1
ATOM 1703 N N . ILE A 1 211 ? -7.052 -3.374 -25.711 1.00 68.50 211 ILE A N 1
ATOM 1704 C CA . ILE A 1 211 ? -7.754 -2.148 -26.120 1.00 68.50 211 ILE A CA 1
ATOM 1705 C C . ILE A 1 211 ? -8.497 -1.518 -24.929 1.00 68.50 211 ILE A C 1
ATOM 1707 O O . ILE A 1 211 ? -8.417 -0.304 -24.719 1.00 68.50 211 ILE A O 1
ATOM 1711 N N . MET A 1 212 ? -9.202 -2.315 -24.122 1.00 69.06 212 MET A N 1
ATOM 1712 C CA . MET A 1 212 ? -9.914 -1.843 -22.928 1.00 69.06 212 MET A CA 1
ATOM 1713 C C . MET A 1 212 ? -8.950 -1.367 -21.836 1.00 69.06 212 MET A C 1
ATOM 1715 O O . MET A 1 212 ? -9.174 -0.309 -21.244 1.00 69.06 212 MET A O 1
ATOM 1719 N N . ALA A 1 213 ? -7.826 -2.058 -21.633 1.00 63.78 213 ALA A N 1
ATOM 1720 C CA . ALA A 1 213 ? -6.776 -1.620 -20.719 1.00 63.78 213 ALA A CA 1
ATOM 1721 C C . ALA A 1 213 ? -6.152 -0.283 -21.164 1.00 63.78 213 ALA A C 1
ATOM 1723 O O . ALA A 1 213 ? -5.903 0.586 -20.327 1.00 63.78 213 ALA A O 1
ATOM 1724 N N . VAL A 1 214 ? -5.941 -0.066 -22.468 1.00 59.81 214 VAL A N 1
ATOM 1725 C CA . VAL A 1 214 ? -5.480 1.228 -23.006 1.00 59.81 214 VAL A CA 1
ATOM 1726 C C . VAL A 1 214 ? -6.544 2.320 -22.842 1.00 59.81 214 VAL A C 1
ATOM 1728 O O . VAL A 1 214 ? -6.208 3.430 -22.430 1.00 59.81 214 VAL A O 1
ATOM 1731 N N . LYS A 1 215 ? -7.833 2.029 -23.075 1.00 64.12 215 LYS A N 1
ATOM 1732 C CA . LYS A 1 215 ? -8.927 2.988 -22.816 1.00 64.12 215 LYS A CA 1
ATOM 1733 C C . LYS A 1 215 ? -8.970 3.424 -21.346 1.00 64.12 215 LYS A C 1
ATOM 1735 O O . LYS A 1 215 ? -9.127 4.617 -21.093 1.00 64.12 215 LYS A O 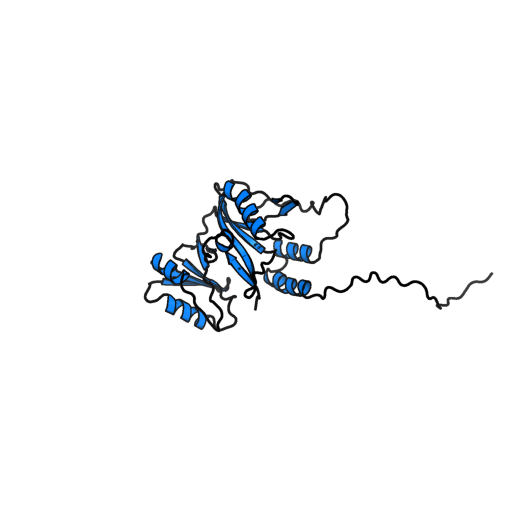1
ATOM 1740 N N . ALA A 1 216 ? -8.770 2.500 -20.403 1.00 61.34 216 ALA A N 1
ATOM 1741 C CA . ALA A 1 216 ? -8.701 2.813 -18.974 1.00 61.34 216 ALA A CA 1
ATOM 1742 C C . ALA A 1 216 ? -7.481 3.692 -18.637 1.00 61.34 216 ALA A C 1
ATOM 1744 O O . ALA A 1 216 ? -7.620 4.703 -17.953 1.00 61.34 216 ALA A O 1
ATOM 1745 N N . ARG A 1 217 ? -6.295 3.374 -19.185 1.00 55.94 217 ARG A N 1
ATOM 1746 C CA . ARG A 1 217 ? -5.070 4.192 -19.020 1.00 55.94 217 ARG A CA 1
ATOM 1747 C C . ARG A 1 217 ? -5.230 5.622 -19.543 1.00 55.94 217 ARG A C 1
ATOM 1749 O O . ARG A 1 217 ? -4.683 6.543 -18.951 1.00 55.94 217 ARG A O 1
ATOM 1756 N N . LEU A 1 218 ? -5.980 5.808 -20.631 1.00 58.25 218 LEU A N 1
ATOM 1757 C CA . LEU A 1 218 ? -6.262 7.119 -21.228 1.00 58.25 218 LEU A CA 1
ATOM 1758 C C . LEU A 1 218 ? -7.424 7.874 -20.552 1.00 58.25 218 LEU A C 1
ATOM 1760 O O . LEU A 1 218 ? -7.833 8.917 -21.058 1.00 58.25 218 LEU A O 1
ATOM 1764 N N . GLY A 1 219 ? -8.011 7.344 -19.470 1.00 52.94 219 GLY A N 1
ATOM 1765 C CA . GLY A 1 219 ? -9.184 7.938 -18.817 1.00 52.94 219 GLY A CA 1
ATOM 1766 C C . GLY A 1 219 ? -10.447 7.963 -19.690 1.00 52.94 219 GLY A C 1
ATOM 1767 O O . GLY A 1 219 ? -11.389 8.686 -19.379 1.00 52.94 219 GLY A O 1
ATOM 1768 N N . LYS A 1 220 ? -10.477 7.189 -20.786 1.00 57.72 220 LYS A N 1
ATOM 1769 C CA . LYS A 1 220 ? -11.625 7.081 -21.707 1.00 57.72 220 LYS A CA 1
ATOM 1770 C C . LYS A 1 220 ? -12.726 6.159 -21.175 1.00 57.72 220 LYS A C 1
ATOM 1772 O O . LYS A 1 220 ? -13.841 6.211 -21.678 1.00 57.72 220 LYS A O 1
ATOM 1777 N N . ILE A 1 221 ? -12.393 5.323 -20.193 1.00 59.88 221 ILE A N 1
ATOM 1778 C CA . ILE A 1 221 ? -13.318 4.576 -19.334 1.00 59.88 221 ILE A CA 1
ATOM 1779 C C . ILE A 1 221 ? -12.804 4.658 -17.892 1.00 59.88 221 ILE A C 1
ATOM 1781 O O . ILE A 1 221 ? -11.604 4.829 -17.664 1.00 59.88 221 ILE A O 1
ATOM 1785 N N . SER A 1 222 ? -13.698 4.530 -16.920 1.00 64.44 222 SER A N 1
ATOM 1786 C CA . SER A 1 222 ? -13.358 4.505 -15.496 1.00 64.44 222 SER A CA 1
ATOM 1787 C C . SER A 1 222 ? -12.717 3.178 -15.061 1.00 64.44 222 SER A C 1
ATOM 1789 O O . SER A 1 222 ? -12.945 2.125 -15.659 1.00 64.44 222 SER A O 1
ATOM 1791 N N . GLU A 1 223 ? -11.961 3.201 -13.953 1.00 56.56 223 GLU A N 1
ATOM 1792 C CA . GLU A 1 223 ? -11.417 1.984 -13.316 1.00 56.56 223 GLU A CA 1
ATOM 1793 C C . GLU A 1 223 ? -12.554 1.010 -12.940 1.00 56.56 223 GLU A C 1
ATOM 1795 O O . GLU A 1 223 ? -12.390 -0.202 -13.051 1.00 56.56 223 GLU A O 1
ATOM 1800 N N . LYS A 1 224 ? -13.749 1.527 -12.609 1.00 63.28 224 LYS A N 1
ATOM 1801 C CA . LYS A 1 224 ? -14.955 0.721 -12.376 1.00 63.28 224 LYS A CA 1
ATOM 1802 C C . LYS A 1 224 ? -15.440 0.009 -13.644 1.00 63.28 224 LYS A C 1
ATOM 1804 O O . LYS A 1 224 ? -15.647 -1.195 -13.599 1.00 63.28 224 LYS A O 1
ATOM 1809 N N . GLU A 1 225 ? -15.585 0.713 -14.767 1.00 68.25 225 GLU A N 1
ATOM 1810 C CA . GLU A 1 225 ? -16.022 0.103 -16.036 1.00 68.25 225 GLU A CA 1
ATOM 1811 C C . GLU A 1 225 ? -15.029 -0.949 -16.549 1.00 68.25 225 GLU A C 1
ATOM 1813 O O . GLU A 1 225 ? -15.445 -1.967 -17.100 1.00 68.25 225 GLU A O 1
ATOM 1818 N N . PHE A 1 226 ? -13.727 -0.749 -16.320 1.00 73.25 226 PHE A N 1
ATOM 1819 C CA . PHE A 1 226 ? -12.718 -1.771 -16.598 1.00 73.25 226 PHE A CA 1
ATOM 1820 C C . PHE A 1 226 ? -12.877 -2.998 -15.678 1.00 73.25 226 PHE A C 1
ATOM 1822 O O . PHE A 1 226 ? -12.892 -4.132 -16.156 1.00 73.25 226 PHE A O 1
ATOM 1829 N N . MET A 1 227 ? -13.081 -2.793 -14.373 1.00 65.31 227 MET A N 1
ATOM 1830 C CA . MET A 1 227 ? -13.312 -3.885 -13.415 1.00 65.31 227 MET A CA 1
ATOM 1831 C C . MET A 1 227 ? -14.660 -4.608 -13.606 1.00 65.31 227 MET A C 1
ATOM 1833 O O . MET A 1 227 ? -14.767 -5.775 -13.240 1.00 65.31 227 MET A O 1
ATOM 1837 N N . ASP A 1 228 ? -15.663 -3.961 -14.209 1.00 73.81 228 ASP A N 1
ATOM 1838 C CA . ASP A 1 228 ? -16.941 -4.570 -14.618 1.00 73.81 228 ASP A CA 1
ATOM 1839 C C . ASP A 1 228 ? -16.848 -5.288 -15.991 1.00 73.81 228 ASP A C 1
ATOM 1841 O O . ASP A 1 228 ? -17.765 -6.024 -16.375 1.00 73.81 228 ASP A O 1
ATOM 1845 N N . TYR A 1 229 ? -15.757 -5.080 -16.743 1.00 74.31 229 TYR A N 1
ATOM 1846 C CA . TYR A 1 229 ? -15.448 -5.762 -18.008 1.00 74.31 229 TYR A CA 1
ATOM 1847 C C . TYR A 1 229 ? -14.664 -7.063 -17.788 1.00 74.31 229 TYR A C 1
ATOM 1849 O O . TYR A 1 229 ? -15.079 -8.095 -18.311 1.00 74.31 229 TYR A O 1
ATOM 1857 N N . VAL A 1 230 ? -13.594 -7.042 -16.979 1.00 64.25 230 VAL A N 1
ATOM 1858 C CA . VAL A 1 230 ? -12.699 -8.203 -16.752 1.00 64.25 230 VAL A CA 1
ATOM 1859 C C . VAL A 1 230 ? -13.456 -9.520 -16.462 1.00 64.25 230 VAL A C 1
ATOM 1861 O O . VAL A 1 230 ? -13.227 -10.491 -17.185 1.00 64.25 230 VAL A O 1
ATOM 1864 N N . PRO A 1 231 ? -14.443 -9.581 -15.538 1.00 54.78 231 PRO A N 1
ATOM 1865 C CA . PRO A 1 231 ? -15.156 -10.826 -15.239 1.00 54.78 231 PRO A CA 1
ATOM 1866 C C . PRO A 1 231 ? -15.965 -11.388 -16.415 1.00 54.78 231 PRO A C 1
ATOM 1868 O O . PRO A 1 231 ? -16.261 -12.575 -16.436 1.00 54.78 231 PRO A O 1
ATOM 1871 N N . LYS A 1 232 ? -16.359 -10.558 -17.389 1.00 65.19 232 LYS A N 1
ATOM 1872 C CA . LYS A 1 232 ? -17.150 -10.998 -18.552 1.00 65.19 232 LYS A CA 1
ATOM 1873 C C . LYS A 1 232 ? -16.291 -11.711 -19.593 1.00 65.19 232 LYS A C 1
ATOM 1875 O O . LYS A 1 232 ? -16.813 -12.540 -20.329 1.00 65.19 232 LYS A O 1
ATOM 1880 N N . VAL A 1 233 ? -14.996 -11.394 -19.638 1.00 57.28 233 VAL A N 1
ATOM 1881 C CA . VAL A 1 233 ? -14.015 -12.067 -20.498 1.00 57.28 233 VAL A CA 1
ATOM 1882 C C . VAL A 1 233 ? -13.587 -13.385 -19.851 1.00 57.28 233 VAL A C 1
ATOM 1884 O O . VAL A 1 233 ? -13.680 -14.432 -20.485 1.00 57.28 233 VAL A O 1
ATOM 1887 N N . ASP A 1 234 ? -13.228 -13.350 -18.563 1.00 50.50 234 ASP A N 1
ATOM 1888 C CA . ASP A 1 234 ? -12.740 -14.527 -17.827 1.00 50.50 234 ASP A CA 1
ATOM 1889 C C . ASP A 1 234 ? -13.839 -15.569 -17.517 1.00 50.50 234 ASP A C 1
ATOM 1891 O O . ASP A 1 234 ? -13.531 -16.716 -17.199 1.00 50.50 234 ASP A O 1
ATOM 1895 N N . CYS A 1 235 ? -15.126 -15.204 -17.613 1.00 42.47 235 CYS A N 1
ATOM 1896 C CA . CYS A 1 235 ? -16.260 -16.133 -17.489 1.00 42.47 235 CYS A CA 1
ATOM 1897 C C . CYS A 1 235 ? -16.857 -16.593 -18.833 1.00 42.47 235 CYS A C 1
ATOM 1899 O O . CYS A 1 235 ? -17.899 -17.253 -18.833 1.00 42.47 235 CYS A O 1
ATOM 1901 N N . SER A 1 236 ? -16.226 -16.280 -19.970 1.00 35.34 236 SER A N 1
ATOM 1902 C CA . SER A 1 236 ? -16.578 -16.926 -21.239 1.00 35.34 236 SER A CA 1
ATOM 1903 C C . SER A 1 236 ? -16.171 -18.408 -21.192 1.00 35.34 236 SER A C 1
ATOM 1905 O O . SER A 1 236 ? -15.033 -18.699 -20.809 1.00 35.34 236 SER A O 1
ATOM 1907 N N . PRO A 1 237 ? -17.037 -19.370 -21.568 1.00 3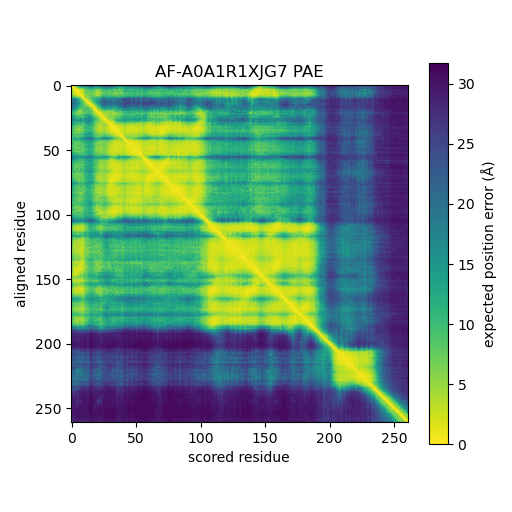2.47 237 PRO A N 1
ATOM 1908 C CA . PRO A 1 237 ? -16.631 -20.767 -21.668 1.00 32.47 237 PRO A CA 1
ATOM 1909 C C . PRO A 1 237 ? -15.465 -20.918 -22.652 1.00 32.47 237 PRO A C 1
ATOM 1911 O O . PRO A 1 237 ? -15.573 -20.534 -23.817 1.00 32.47 237 PRO A O 1
ATOM 1914 N N . GLN A 1 238 ? -14.356 -21.515 -22.208 1.00 46.12 238 GLN A N 1
ATOM 1915 C CA . GLN A 1 238 ? -13.275 -21.933 -23.103 1.00 46.12 238 GLN A CA 1
ATOM 1916 C C . GLN A 1 238 ? -13.799 -23.049 -24.020 1.00 46.12 238 GLN A C 1
ATOM 1918 O O . GLN A 1 238 ? -13.808 -24.218 -23.638 1.00 46.12 238 GLN A O 1
ATOM 1923 N N . GLY A 1 239 ? -14.299 -22.687 -25.205 1.00 38.59 239 GLY A N 1
ATOM 1924 C CA . GLY A 1 239 ? -15.056 -23.634 -26.021 1.00 38.59 239 GLY A CA 1
ATOM 1925 C C . GLY A 1 239 ? -15.505 -23.134 -27.390 1.00 38.59 239 GLY A C 1
ATOM 1926 O O . GLY A 1 239 ? -16.701 -23.120 -27.660 1.00 38.59 239 GLY A O 1
ATOM 1927 N N . SER A 1 240 ? -14.562 -22.811 -28.280 1.00 32.16 240 SER A N 1
ATOM 1928 C CA . SER A 1 240 ? -14.792 -22.901 -29.735 1.00 32.16 240 SER A CA 1
ATOM 1929 C C . SER A 1 240 ? -13.492 -22.982 -30.546 1.00 32.16 240 SER A C 1
ATOM 1931 O O . SER A 1 240 ? -13.265 -22.219 -31.482 1.00 32.16 240 SER A O 1
ATOM 1933 N N . ASN A 1 241 ? -12.677 -24.009 -30.274 1.00 36.56 241 ASN A N 1
ATOM 1934 C CA . ASN A 1 241 ? -11.822 -24.575 -31.324 1.00 36.56 241 ASN A CA 1
ATOM 1935 C C . ASN A 1 241 ? -12.717 -25.298 -32.347 1.00 36.56 241 ASN A C 1
ATOM 1937 O O . ASN A 1 241 ? -12.760 -26.524 -32.388 1.00 36.56 241 ASN A O 1
ATOM 1941 N N . LEU A 1 242 ? -13.451 -24.542 -33.168 1.00 32.31 242 LEU A N 1
ATOM 1942 C CA . LEU A 1 242 ? -14.163 -25.069 -34.334 1.00 32.31 242 LEU A CA 1
ATOM 1943 C C . LEU A 1 242 ? -13.214 -25.142 -35.536 1.00 32.31 242 LEU A C 1
ATOM 1945 O O . LEU A 1 242 ? -13.449 -24.563 -36.590 1.00 32.31 242 LEU A O 1
ATOM 1949 N N . ALA A 1 243 ? -12.152 -25.932 -35.372 1.00 31.80 243 ALA A N 1
ATOM 1950 C CA . ALA A 1 243 ? -11.475 -26.584 -36.487 1.00 31.80 243 ALA A CA 1
ATOM 1951 C C . ALA A 1 243 ? -12.2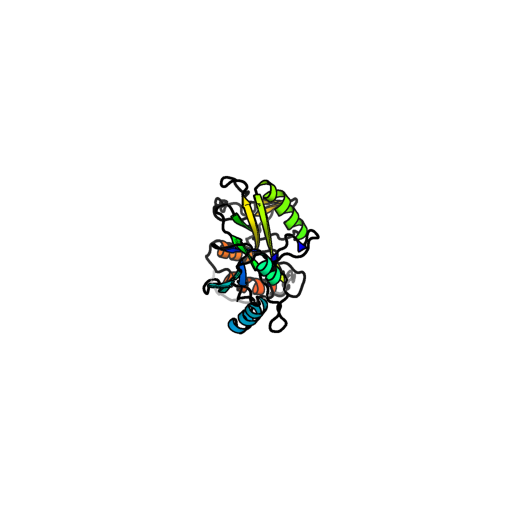41 -27.875 -36.835 1.00 31.80 243 ALA A C 1
ATOM 1953 O O . ALA A 1 243 ? -11.706 -28.980 -36.756 1.00 31.80 243 ALA A O 1
ATOM 1954 N N . GLY A 1 244 ? -13.530 -27.724 -37.149 1.00 28.81 244 GLY A N 1
ATOM 1955 C CA . GLY A 1 244 ? -14.353 -28.792 -37.700 1.00 28.81 244 GLY A CA 1
ATOM 1956 C C . GLY A 1 244 ? -14.084 -28.886 -39.193 1.00 28.81 244 GLY A C 1
ATOM 1957 O O . GLY A 1 244 ? -14.578 -28.063 -39.958 1.00 28.81 244 GLY A O 1
ATOM 1958 N N . MET A 1 245 ? -13.267 -29.858 -39.596 1.00 35.59 245 MET A N 1
ATOM 1959 C CA . MET A 1 245 ? -13.248 -30.304 -40.984 1.00 35.59 245 MET A CA 1
ATOM 1960 C C . MET A 1 245 ? -14.548 -31.063 -41.238 1.00 35.59 245 MET A C 1
ATOM 1962 O O . MET A 1 245 ? -14.764 -32.080 -40.589 1.00 35.59 245 MET A O 1
ATOM 1966 N N . ASP A 1 246 ? -15.351 -30.617 -42.197 1.00 29.97 246 ASP A N 1
ATOM 1967 C CA . ASP A 1 246 ? -16.304 -31.480 -42.892 1.00 29.97 246 ASP A CA 1
ATOM 1968 C C . ASP A 1 246 ? -16.276 -31.128 -44.383 1.00 29.97 246 ASP A C 1
ATOM 1970 O O . ASP A 1 246 ? -16.300 -29.958 -44.771 1.00 29.97 246 ASP A O 1
ATOM 1974 N N . LEU A 1 247 ? -16.137 -32.168 -45.203 1.00 34.66 247 LEU A N 1
ATOM 1975 C CA . LEU A 1 247 ? -16.111 -32.114 -46.662 1.00 34.66 247 LEU A CA 1
ATOM 1976 C C . LEU A 1 247 ? -17.501 -32.453 -47.212 1.00 34.66 247 LEU A C 1
ATOM 1978 O O . LEU A 1 247 ? -18.194 -33.292 -46.646 1.00 34.66 247 LEU A O 1
ATOM 1982 N N . ASP A 1 248 ? -17.829 -31.847 -48.352 1.00 32.75 248 ASP A N 1
ATOM 1983 C CA . ASP A 1 248 ? -18.847 -32.251 -49.330 1.00 32.75 248 ASP A CA 1
ATOM 1984 C C . ASP A 1 248 ? -20.271 -32.598 -48.848 1.00 32.75 248 ASP A C 1
ATOM 1986 O O . ASP A 1 248 ? -20.547 -33.691 -48.355 1.00 32.75 248 ASP A O 1
ATOM 1990 N N . SER A 1 249 ? -21.230 -31.734 -49.209 1.00 34.16 249 SER A N 1
ATOM 1991 C CA . SER A 1 249 ? -22.489 -32.137 -49.872 1.00 34.16 249 SER A CA 1
ATOM 1992 C C . SER A 1 249 ? -23.203 -30.919 -50.483 1.00 34.16 249 SER A C 1
ATOM 1994 O O . SER A 1 249 ? -23.806 -30.123 -49.769 1.00 34.16 249 SER A O 1
ATOM 1996 N N . ASP A 1 250 ? -23.132 -30.802 -51.810 1.00 32.75 250 ASP A N 1
ATOM 1997 C CA . ASP A 1 250 ? -23.991 -29.960 -52.671 1.00 32.75 250 ASP A CA 1
ATOM 1998 C C . ASP A 1 250 ? -25.395 -30.618 -52.824 1.00 32.75 250 ASP A C 1
ATOM 2000 O O . ASP A 1 250 ? -25.527 -31.793 -52.454 1.00 32.75 250 ASP A O 1
ATOM 2004 N N . PRO A 1 251 ? -26.436 -29.989 -53.428 1.00 43.56 251 PRO A N 1
ATOM 2005 C CA . PRO A 1 251 ? -26.538 -28.640 -54.010 1.00 43.56 251 PRO A CA 1
ATOM 2006 C C . PRO A 1 251 ? -27.641 -27.802 -53.275 1.00 43.56 251 PRO A C 1
ATOM 2008 O O . PRO A 1 251 ? -27.779 -27.962 -52.065 1.00 43.56 251 PRO A O 1
ATOM 2011 N N . SER A 1 252 ? -28.456 -26.867 -53.804 1.00 31.47 252 SER A N 1
ATOM 2012 C CA . SER A 1 252 ? -28.863 -26.496 -55.179 1.00 31.47 252 SER A CA 1
ATOM 2013 C C . SER A 1 252 ? -29.607 -25.138 -55.229 1.00 31.47 252 SER A C 1
ATOM 2015 O O . SER A 1 252 ? -30.011 -24.601 -54.202 1.00 31.47 252 SER A O 1
ATOM 2017 N N . ASP A 1 253 ? -29.847 -24.654 -56.455 1.00 30.81 253 ASP A N 1
ATOM 2018 C CA . ASP A 1 253 ? -30.900 -23.716 -56.894 1.00 30.81 253 ASP A CA 1
ATOM 2019 C C . ASP A 1 253 ? -30.943 -22.270 -56.352 1.00 30.81 253 ASP A C 1
ATOM 2021 O O . ASP A 1 253 ? -31.667 -21.938 -55.413 1.00 30.81 253 ASP A O 1
ATOM 2025 N N . GLN A 1 254 ? -30.379 -21.350 -57.146 1.00 33.34 254 GLN A N 1
ATOM 2026 C CA . GLN A 1 254 ? -31.156 -20.182 -57.579 1.00 33.34 254 GLN A CA 1
ATOM 2027 C C . GLN A 1 254 ? -31.107 -20.021 -59.099 1.00 33.34 254 GLN A C 1
ATOM 2029 O O . GLN A 1 254 ? -30.045 -19.948 -59.714 1.00 33.34 254 GLN A O 1
ATOM 2034 N N . SER A 1 255 ? -32.294 -19.953 -59.694 1.00 32.69 255 SER A N 1
ATOM 2035 C CA . SER A 1 255 ? -32.503 -19.682 -61.107 1.00 32.69 255 SER A CA 1
ATOM 2036 C C . SER A 1 255 ? -32.382 -18.189 -61.414 1.00 32.69 255 SER A C 1
ATOM 2038 O O . SER A 1 255 ? -32.992 -17.351 -60.752 1.00 32.69 255 SER A O 1
ATOM 2040 N N . SER A 1 256 ? -31.682 -17.863 -62.500 1.00 36.53 256 SER A N 1
ATOM 2041 C CA . SER A 1 256 ? -32.023 -16.701 -63.319 1.00 36.53 256 SER A CA 1
ATOM 2042 C C . SER A 1 256 ? -31.696 -16.981 -64.783 1.00 36.53 256 SER A C 1
ATOM 2044 O O . SER A 1 256 ? -30.543 -16.937 -65.202 1.00 36.53 256 SER A O 1
ATOM 2046 N N . SER A 1 257 ? -32.761 -17.230 -65.540 1.00 39.09 257 SER A N 1
ATOM 2047 C CA . SER A 1 257 ? -32.989 -16.717 -66.900 1.00 39.09 257 SER A CA 1
ATOM 2048 C C . SER A 1 257 ? -32.294 -15.374 -67.184 1.00 39.09 257 SER A C 1
ATOM 2050 O O . SER A 1 257 ? -32.183 -14.548 -66.276 1.00 39.09 257 SER A O 1
ATOM 2052 N N . ASP A 1 258 ? -31.906 -15.008 -68.404 1.00 35.94 258 ASP A N 1
ATOM 2053 C CA . ASP A 1 258 ? -31.854 -15.678 -69.720 1.00 35.94 258 ASP A CA 1
ATOM 2054 C C . ASP A 1 258 ? -30.874 -14.855 -70.585 1.00 35.94 258 ASP A C 1
ATOM 2056 O O . ASP A 1 258 ? -30.636 -13.689 -70.258 1.00 35.94 258 ASP A O 1
ATOM 2060 N N . ILE A 1 259 ? -30.365 -15.406 -71.700 1.00 36.47 259 ILE A N 1
ATOM 2061 C CA . ILE A 1 259 ? -30.397 -14.752 -73.033 1.00 36.47 259 ILE A CA 1
ATOM 2062 C C . ILE A 1 259 ? -29.807 -15.671 -74.127 1.00 36.47 259 ILE A C 1
ATOM 2064 O O . ILE A 1 259 ? -28.630 -16.024 -74.128 1.00 36.47 259 ILE A O 1
ATOM 2068 N N . GLU A 1 260 ? -30.692 -16.043 -75.051 1.00 43.06 260 GLU A N 1
ATOM 2069 C CA . GLU A 1 260 ? -30.477 -16.528 -76.426 1.00 43.06 260 GLU A CA 1
ATOM 2070 C C . GLU A 1 260 ? -29.839 -15.416 -77.300 1.00 43.06 260 GLU A C 1
ATOM 2072 O O . GLU A 1 260 ? -30.114 -14.243 -77.053 1.00 43.06 260 GLU A O 1
ATOM 2077 N N . ILE A 1 261 ? -29.021 -15.621 -78.346 1.00 38.97 261 ILE A N 1
ATOM 2078 C CA . ILE A 1 261 ? -28.618 -16.769 -79.194 1.00 38.97 261 ILE A CA 1
ATOM 2079 C C . ILE A 1 261 ? -27.145 -16.566 -79.599 1.00 38.97 261 ILE A C 1
ATOM 2081 O O . ILE A 1 261 ? -26.765 -15.390 -79.814 1.00 38.97 261 ILE A O 1
#

Foldseek 3Di:
DPLKDKAFPLAVLVPHDGAAAEAEDQPADLQKKKFAQVVDPDDPVVLVVQLVVQLPPFDWDWDQDPVRNMIMIGTPDSVSSVSSQPDFTDDPNDTGRMHGYDHPDVQKWKKFQAADPPDDVSVVSVLCCVQQVVFFDFPTWMFMAGPVDRDTDRGGIIIITRGPDSPRDHDQWGQDPVGTGGMDIDPPDPPPPPPPDPPPDDDDDDDVLNVLSVCCVVVVDDPVVNSVVVVVVVPDPPDDPPPDDDDDDDDDDDDDDDDDD

Sequence (261 aa):
MTQYRAVSLKNNILGGKQSSLKRFCVAGSDQNVGIDWGQFKGNVPEVLHLVFKAVSDSIYTRYDDYRANVTYITLDNLEDAAKLMSKTLTYDDQKIDLYQTVKIEEDIMTVNIPNFKEIYITKMIELVTKQLKPLGEIKDISALCNKYRNEYILYGMKVLLRKNTIDTELPLFLDHEDGRINIFYRGCKEACSYYIFESSEGNNTPSEHDIMAVKARLGKISEKEFMDYVPKVDCSPQGSNLAGMDLDSDPSDQSSSDIEI

Radius of gyration: 25.02 Å; Cα contacts (8 Å, |Δi|>4): 347; chains: 1; bounding box: 52×48×104 Å

Mean predicted aligned error: 16.24 Å

pLDDT: mean 71.32, std 19.29, range [27.59, 93.06]